Protein AF-0000000084979066 (afdb_homodimer)

InterPro domains:
  IPR004360 Glyoxalase/fosfomycin resistance/dioxygenase domain [PF00903] (4-145)
  IPR018146 Glyoxalase I, conserved site [PS00934] (7-28)
  IPR029068 Glyoxalase/Bleomycin resistance protein/Dihydroxybiphenyl dioxygenase [G3DSA:3.10.180.10] (1-150)
  IPR029068 Glyoxalase/Bleomycin resistance protein/Dihydroxybiphenyl dioxygenase [SSF54593] (1-149)
  IPR037523 Vicinal oxygen chelate (VOC), core domain [PS51819] (4-149)
  IPR051785 Methylmalonyl-CoA/ethylmalonyl-CoA epimerase [PTHR43048] (1-149)

Secondary structure (DSSP, 8-state):
-EEEEEEEEEE-S-HHHHHHIIIIIS-PEEEEEEEE-SHHHHHHHT-TT--EEEEEEES---TTSPPEEEEEESSS--B-----TTBSEEEEEEEEES-HHHHHHHHHHTT--BSSS-EEEE-GGGT--EEEEEEEE-TT--EEEEEEE-/-EEEEEEEEEE-S-HHHHHHIIIIIS-PEEEEEEEE-SHHHHHHHT-TT--EEEEEEES---TTSPPEEEEEESSS--B-----TTBSEEEEEEEEES-HHHHHHHHHHTT--BSSS-EEEE-GGGT--EEEEEEEE-TT--EEEEEEE-

Nearest PDB structures (foldseek):
  1ss4-assembly1_A  TM=8.637E-01  e=3.920E-11  Bacillus cereus
  4g6x-assembly1_A-2  TM=7.230E-01  e=6.177E-07  Catenulispora acidiphila DSM 44928
  6p29-assembly1_B  TM=6.837E-01  e=1.884E-06  Pseudoalteromonas luteoviolacea
  8im2-assembly1_A  TM=5.345E-01  e=3.649E-04  Homo sapiens
  4r6u-assembly2_A  TM=2.034E-01  e=1.080E+00  Homo sapiens

Sequence (300 aa):
MIGRIYHVGLTVSDLDRSIAFYRDILGLEFQGEIFMEGKETDKMFRRANCKARVAYLNGSKAIEAPPVELIQFVNSEIHKEQSDLFTTSISEVCFYTDDIDSVYNILIENHVECLSEPQYFDFRANGFGESRAFYFRDPDGIILEMMQPLMIGRIYHVGLTVSDLDRSIAFYRDILGLEFQGEIFMEGKETDKMFRRANCKARVAYLNGSKAIEAPPVELIQFVNSEIHKEQSDLFTTSISEVCFYTDDIDSVYNILIENHVECLSEPQYFDFRANGFGESRAFYFRDPDGIILEMMQPL

Structure (mmCIF, N/CA/C/O backbone):
data_AF-0000000084979066-model_v1
#
loop_
_entity.id
_entity.type
_entity.pdbx_description
1 polymer 'Glyoxalase family protein'
#
loop_
_atom_site.group_PDB
_atom_site.id
_atom_site.type_symbol
_atom_site.label_atom_id
_atom_site.label_alt_id
_atom_site.label_comp_id
_atom_site.label_asym_id
_atom_site.label_entity_id
_atom_site.label_seq_id
_atom_site.pdbx_PDB_ins_code
_atom_site.Cartn_x
_atom_site.Cartn_y
_atom_site.Cartn_z
_atom_site.occupancy
_atom_site.B_iso_or_equiv
_atom_site.auth_seq_id
_atom_site.auth_comp_id
_atom_site.auth_asym_id
_atom_site.auth_atom_id
_atom_site.pdbx_PDB_model_num
ATOM 1 N N . MET A 1 1 ? 8.328 -8.633 -17.328 1 78 1 MET A N 1
ATOM 2 C CA . MET A 1 1 ? 8.695 -7.336 -16.766 1 78 1 MET A CA 1
ATOM 3 C C . MET A 1 1 ? 7.711 -6.922 -15.672 1 78 1 MET A C 1
ATOM 5 O O . MET A 1 1 ? 6.52 -7.223 -15.758 1 78 1 MET A O 1
ATOM 9 N N . ILE A 1 2 ? 8.172 -6.52 -14.477 1 87.69 2 ILE A N 1
ATOM 10 C CA . ILE A 1 2 ? 7.352 -6.023 -13.375 1 87.69 2 ILE A CA 1
ATOM 11 C C . ILE A 1 2 ? 7.02 -4.551 -13.609 1 87.69 2 ILE A C 1
ATOM 13 O O . ILE A 1 2 ? 7.91 -3.742 -13.883 1 87.69 2 ILE A O 1
ATOM 17 N N . GLY A 1 3 ? 5.727 -4.273 -13.664 1 89.88 3 GLY A N 1
ATOM 18 C CA . GLY A 1 3 ? 5.215 -2.955 -14.008 1 89.88 3 GLY A CA 1
ATOM 19 C C . GLY A 1 3 ? 4.77 -2.152 -12.805 1 89.88 3 GLY A C 1
ATOM 20 O O . GLY A 1 3 ? 5.379 -2.24 -11.734 1 89.88 3 GLY A O 1
ATOM 21 N N . ARG A 1 4 ? 3.762 -1.346 -12.969 1 96.88 4 ARG A N 1
ATOM 22 C CA . ARG A 1 4 ? 3.191 -0.405 -12.008 1 96.88 4 ARG A CA 1
ATOM 23 C C . ARG A 1 4 ? 2.488 -1.14 -10.875 1 96.88 4 ARG A C 1
ATOM 25 O O . ARG A 1 4 ? 2.17 -2.324 -10.992 1 96.88 4 ARG A O 1
ATOM 32 N N . ILE A 1 5 ? 2.34 -0.449 -9.781 1 98.62 5 ILE A N 1
ATOM 33 C CA . ILE A 1 5 ? 1.427 -0.958 -8.766 1 98.62 5 ILE A CA 1
ATOM 34 C C . ILE A 1 5 ? 0.03 -1.123 -9.359 1 98.62 5 ILE A C 1
ATOM 36 O O . ILE A 1 5 ? -0.494 -0.202 -9.992 1 98.62 5 ILE A O 1
ATOM 40 N N . TYR A 1 6 ? -0.509 -2.293 -9.211 1 98.31 6 TYR A N 1
ATOM 41 C CA . TYR A 1 6 ? -1.789 -2.641 -9.812 1 98.31 6 TYR A CA 1
ATOM 42 C C . TYR A 1 6 ? -2.934 -2.441 -8.828 1 98.31 6 TYR A C 1
ATOM 44 O O . TYR A 1 6 ? -4.023 -2.006 -9.211 1 98.31 6 TYR A O 1
ATOM 52 N N . HIS A 1 7 ? -2.812 -2.783 -7.602 1 98.69 7 HIS A N 1
ATOM 53 C CA . HIS A 1 7 ? -3.697 -2.43 -6.496 1 98.69 7 HIS A CA 1
ATOM 54 C C . HIS A 1 7 ? -2.973 -2.527 -5.156 1 98.69 7 HIS A C 1
ATOM 56 O O . HIS A 1 7 ? -1.845 -3.021 -5.09 1 98.69 7 HIS A O 1
ATOM 62 N N . VAL A 1 8 ? -3.545 -1.968 -4.152 1 98.88 8 VAL A N 1
ATOM 63 C CA . VAL A 1 8 ? -3.068 -2.074 -2.775 1 98.88 8 VAL A CA 1
ATOM 64 C C . VAL A 1 8 ? -4.141 -2.729 -1.906 1 98.88 8 VAL A C 1
ATOM 66 O O . VAL A 1 8 ? -5.262 -2.225 -1.809 1 98.88 8 VAL A O 1
ATOM 69 N N . GLY A 1 9 ? -3.77 -3.811 -1.266 1 98.88 9 GLY A N 1
ATOM 70 C CA . GLY A 1 9 ? -4.73 -4.582 -0.493 1 98.88 9 GLY A CA 1
ATOM 71 C C . GLY A 1 9 ? -4.699 -4.262 0.99 1 98.88 9 GLY A C 1
ATOM 72 O O . GLY A 1 9 ? -3.623 -4.141 1.58 1 98.88 9 GLY A O 1
ATOM 73 N N . LEU A 1 10 ? -5.816 -4.098 1.573 1 98.81 10 LEU A N 1
ATOM 74 C CA . LEU A 1 10 ? -6.008 -3.945 3.012 1 98.81 10 LEU A CA 1
ATOM 75 C C . LEU A 1 10 ? -6.918 -5.039 3.555 1 98.81 10 LEU A C 1
ATOM 77 O O . LEU A 1 10 ? -8.055 -5.191 3.102 1 98.81 10 LEU A O 1
ATOM 81 N N . THR A 1 11 ? -6.391 -5.797 4.477 1 98.69 11 THR A N 1
ATOM 82 C CA . THR A 1 11 ? -7.254 -6.711 5.223 1 98.69 11 THR A CA 1
ATOM 83 C C . THR A 1 11 ? -8.023 -5.965 6.312 1 98.69 11 THR A C 1
ATOM 85 O O . THR A 1 11 ? -7.418 -5.301 7.156 1 98.69 11 THR A O 1
ATOM 88 N N . VAL A 1 12 ? -9.305 -6.113 6.273 1 98.44 12 VAL A N 1
ATOM 89 C CA . VAL A 1 12 ? -10.156 -5.359 7.188 1 98.44 12 VAL A CA 1
ATOM 90 C C . VAL A 1 12 ? -11.047 -6.312 7.973 1 98.44 12 VAL A C 1
ATOM 92 O O . VAL A 1 12 ? -11.266 -7.453 7.559 1 98.44 12 VAL A O 1
ATOM 95 N N . SER A 1 13 ? -11.594 -5.855 9.094 1 97.5 13 SER A N 1
ATOM 96 C CA . SER A 1 13 ? -12.398 -6.691 9.977 1 97.5 13 SER A CA 1
ATOM 97 C C . SER A 1 13 ? -13.867 -6.691 9.555 1 97.5 13 SER A C 1
ATOM 99 O O . SER A 1 13 ? -14.602 -7.637 9.844 1 97.5 13 SER A O 1
ATOM 101 N N . ASP A 1 14 ? -14.32 -5.641 8.922 1 97.56 14 ASP A N 1
ATOM 102 C CA . ASP A 1 14 ? -15.688 -5.434 8.477 1 97.56 14 ASP A CA 1
ATOM 103 C C . ASP A 1 14 ? -15.734 -4.688 7.145 1 97.56 14 ASP A C 1
ATOM 105 O O . ASP A 1 14 ? -15.5 -3.477 7.098 1 97.56 14 ASP A O 1
ATOM 109 N N . LEU A 1 15 ? -16.109 -5.422 6.105 1 98.5 15 LEU A N 1
ATOM 110 C CA . LEU A 1 15 ? -16.016 -4.879 4.754 1 98.5 15 LEU A CA 1
ATOM 111 C C . LEU A 1 15 ? -16.969 -3.707 4.566 1 98.5 15 LEU A C 1
ATOM 113 O O . LEU A 1 15 ? -16.594 -2.666 4.027 1 98.5 15 LEU A O 1
ATOM 117 N N . ASP A 1 16 ? -18.188 -3.865 4.988 1 98.69 16 ASP A N 1
ATOM 118 C CA . ASP A 1 16 ? -19.188 -2.822 4.797 1 98.69 16 ASP A CA 1
ATOM 119 C C . ASP A 1 16 ? -18.781 -1.529 5.496 1 98.69 16 ASP A C 1
ATOM 121 O O . ASP A 1 16 ? -18.938 -0.44 4.941 1 98.69 16 ASP A O 1
ATOM 125 N N . ARG A 1 17 ? -18.297 -1.657 6.676 1 98.56 17 ARG A N 1
ATOM 126 C CA . ARG A 1 17 ? -17.812 -0.5 7.43 1 98.56 17 ARG A CA 1
ATOM 127 C C . ARG A 1 17 ? -16.656 0.186 6.715 1 98.56 17 ARG A C 1
ATOM 129 O O . ARG A 1 17 ? -16.609 1.415 6.645 1 98.56 17 ARG A O 1
ATOM 136 N N . SER A 1 18 ? -15.734 -0.608 6.234 1 98.75 18 SER A N 1
ATOM 137 C CA . SER A 1 18 ? -14.586 -0.048 5.523 1 98.75 18 SER A CA 1
ATOM 138 C C . SER A 1 18 ? -15.016 0.617 4.219 1 98.75 18 SER A C 1
ATOM 140 O O . SER A 1 18 ? -14.547 1.71 3.893 1 98.75 18 SER A O 1
ATOM 142 N N . ILE A 1 19 ? -15.906 -0 3.484 1 98.88 19 ILE A N 1
ATOM 143 C CA . ILE A 1 19 ? -16.406 0.613 2.26 1 98.88 19 ILE A CA 1
ATOM 144 C C . ILE A 1 19 ? -17.031 1.969 2.582 1 98.88 19 ILE A C 1
ATOM 146 O O . ILE A 1 19 ? -16.781 2.957 1.89 1 98.88 19 ILE A O 1
ATOM 150 N N . ALA A 1 20 ? -17.828 2.021 3.574 1 98.81 20 ALA A N 1
ATOM 151 C CA . ALA A 1 20 ? -18.484 3.27 3.969 1 98.81 20 ALA A CA 1
ATOM 152 C C . ALA A 1 20 ? -17.453 4.355 4.262 1 98.81 20 ALA A C 1
ATOM 154 O O . ALA A 1 20 ? -17.609 5.504 3.844 1 98.81 20 ALA A O 1
ATOM 155 N N . PHE A 1 21 ? -16.406 4.023 4.934 1 98.81 21 PHE A N 1
ATOM 156 C CA . PHE A 1 21 ? -15.367 4.988 5.273 1 98.81 21 PHE A CA 1
ATOM 157 C C . PHE A 1 21 ? -14.672 5.496 4.02 1 98.81 21 PHE A C 1
ATOM 159 O O . PHE A 1 21 ? -14.578 6.703 3.799 1 98.81 21 PHE A O 1
ATOM 166 N N . TYR A 1 22 ? -14.172 4.605 3.174 1 98.75 22 TYR A N 1
ATOM 167 C CA . TYR A 1 22 ? -13.383 4.973 2.004 1 98.75 22 TYR A CA 1
ATOM 168 C C . TYR A 1 22 ? -14.242 5.672 0.961 1 98.75 22 TYR A C 1
ATOM 170 O O . TYR A 1 22 ? -13.773 6.57 0.258 1 98.75 22 TYR A O 1
ATOM 178 N N . ARG A 1 23 ? -15.477 5.297 0.907 1 98.44 23 ARG A N 1
ATOM 179 C CA . ARG A 1 23 ? -16.391 5.902 -0.054 1 98.44 23 ARG A CA 1
ATOM 180 C C . ARG A 1 23 ? -16.922 7.238 0.458 1 98.44 23 ARG A C 1
ATOM 182 O O . ARG A 1 23 ? -16.797 8.258 -0.222 1 98.44 23 ARG A O 1
ATOM 189 N N . ASP A 1 24 ? -17.453 7.297 1.633 1 97.94 24 ASP A N 1
ATOM 190 C CA . ASP A 1 24 ? -18.25 8.43 2.1 1 97.94 24 ASP A CA 1
ATOM 191 C C . ASP A 1 24 ? -17.359 9.484 2.766 1 97.94 24 ASP A C 1
ATOM 193 O O . ASP A 1 24 ? -17.672 10.672 2.721 1 97.94 24 ASP A O 1
ATOM 197 N N . ILE A 1 25 ? -16.328 9.07 3.408 1 97.56 25 ILE A N 1
ATOM 198 C CA . ILE A 1 25 ? -15.453 10.016 4.09 1 97.56 25 ILE A CA 1
ATOM 199 C C . ILE A 1 25 ? -14.297 10.406 3.174 1 97.56 25 ILE A C 1
ATOM 201 O O . ILE A 1 25 ? -14 11.594 2.998 1 97.56 25 ILE A O 1
ATOM 205 N N . LEU A 1 26 ? -13.641 9.383 2.521 1 98 26 LEU A N 1
ATOM 206 C CA . LEU A 1 26 ? -12.492 9.695 1.678 1 98 26 LEU A CA 1
ATOM 207 C C . LEU A 1 26 ? -12.938 10.055 0.264 1 98 26 LEU A C 1
ATOM 209 O O . LEU A 1 26 ? -12.172 10.633 -0.505 1 98 26 LEU A O 1
ATOM 213 N N . GLY A 1 27 ? -14.125 9.641 -0.099 1 97.5 27 GLY A N 1
ATOM 214 C CA . GLY A 1 27 ? -14.672 10.062 -1.38 1 97.5 27 GLY A CA 1
ATOM 215 C C . GLY A 1 27 ? -14.227 9.18 -2.533 1 97.5 27 GLY A C 1
ATOM 216 O O . GLY A 1 27 ? -14.312 9.586 -3.695 1 97.5 27 GLY A O 1
ATOM 217 N N . LEU A 1 28 ? -13.711 8.008 -2.301 1 98.19 28 LEU A N 1
ATOM 218 C CA . LEU A 1 28 ? -13.328 7.098 -3.379 1 98.19 28 LEU A CA 1
ATOM 219 C C . LEU A 1 28 ? -14.562 6.477 -4.027 1 98.19 28 LEU A C 1
ATOM 221 O O . LEU A 1 28 ? -15.578 6.266 -3.359 1 98.19 28 LEU A O 1
ATOM 225 N N . GLU A 1 29 ? -14.414 6.176 -5.254 1 98 29 GLU A N 1
ATOM 226 C CA . GLU A 1 29 ? -15.508 5.539 -5.984 1 98 29 GLU A CA 1
ATOM 227 C C . GLU A 1 29 ? -15.5 4.027 -5.781 1 98 29 GLU A C 1
ATOM 229 O O . GLU A 1 29 ? -14.477 3.373 -5.996 1 98 29 GLU A O 1
ATOM 234 N N . PHE A 1 30 ? -16.625 3.533 -5.418 1 98 30 PHE A N 1
ATOM 235 C CA . PHE A 1 30 ? -16.797 2.09 -5.312 1 98 30 PHE A CA 1
ATOM 236 C C . PHE A 1 30 ? -16.922 1.457 -6.695 1 98 30 PHE A C 1
ATOM 238 O O . PHE A 1 30 ? -17.766 1.852 -7.492 1 98 30 PHE A O 1
ATOM 245 N N . GLN A 1 31 ? -16.125 0.406 -6.949 1 97.81 31 GLN A N 1
ATOM 246 C CA . GLN A 1 31 ? -16.062 -0.149 -8.297 1 97.81 31 GLN A CA 1
ATOM 247 C C . GLN A 1 31 ? -16.75 -1.507 -8.367 1 97.81 31 GLN A C 1
ATOM 249 O O . GLN A 1 31 ? -17.047 -2.008 -9.453 1 97.81 31 GLN A O 1
ATOM 254 N N . GLY A 1 32 ? -16.906 -2.133 -7.18 1 97.94 32 GLY A N 1
ATOM 255 C CA . GLY A 1 32 ? -17.562 -3.434 -7.152 1 97.94 32 GLY A CA 1
ATOM 256 C C . GLY A 1 32 ? -16.969 -4.371 -6.113 1 97.94 32 GLY A C 1
ATOM 257 O O . GLY A 1 32 ? -16.031 -4.008 -5.402 1 97.94 32 GLY A O 1
ATOM 258 N N . GLU A 1 33 ? -17.562 -5.5 -6 1 97.94 33 GLU A N 1
ATOM 259 C CA . GLU A 1 33 ? -17.188 -6.52 -5.031 1 97.94 33 GLU A CA 1
ATOM 260 C C . GLU A 1 33 ? -17.141 -7.902 -5.676 1 97.94 33 GLU A C 1
ATOM 262 O O . GLU A 1 33 ? -17.906 -8.195 -6.586 1 97.94 33 GLU A O 1
ATOM 267 N N . ILE A 1 34 ? -16.297 -8.711 -5.211 1 98.12 34 ILE A N 1
ATOM 268 C CA . ILE A 1 34 ? -16.203 -10.102 -5.625 1 98.12 34 ILE A CA 1
ATOM 269 C C . ILE A 1 34 ? -16.141 -11.008 -4.395 1 98.12 34 ILE A C 1
ATOM 271 O O . ILE A 1 34 ? -15.922 -10.531 -3.279 1 98.12 34 ILE A O 1
ATOM 275 N N . PHE A 1 35 ? -16.391 -12.258 -4.66 1 97.38 35 PHE A N 1
ATOM 276 C CA . PHE A 1 35 ? -16.266 -13.289 -3.643 1 97.38 35 PHE A CA 1
ATOM 277 C C . PHE A 1 35 ? -15.242 -14.344 -4.062 1 97.38 35 PHE A C 1
ATOM 279 O O . PHE A 1 35 ? -15.359 -14.938 -5.133 1 97.38 35 PHE A O 1
ATOM 286 N N . MET A 1 36 ? -14.258 -14.516 -3.217 1 97.44 36 MET A N 1
ATOM 287 C CA . MET A 1 36 ? -13.203 -15.484 -3.502 1 97.44 36 MET A CA 1
ATOM 288 C C . MET A 1 36 ? -13.414 -16.766 -2.707 1 97.44 36 MET A C 1
ATOM 290 O O . MET A 1 36 ? -13.664 -16.734 -1.5 1 97.44 36 MET A O 1
ATOM 294 N N . GLU A 1 37 ? -13.32 -17.812 -3.336 1 96.56 37 GLU A N 1
ATOM 295 C CA . GLU A 1 37 ? -13.359 -19.156 -2.738 1 96.56 37 GLU A CA 1
ATOM 296 C C . GLU A 1 37 ? -12.805 -20.203 -3.695 1 96.56 37 GLU A C 1
ATOM 298 O O . GLU A 1 37 ? -12.414 -19.875 -4.82 1 96.56 37 GLU A O 1
ATOM 303 N N . GLY A 1 38 ? -12.695 -21.422 -3.215 1 96.44 38 GLY A N 1
ATOM 304 C CA . GLY A 1 38 ? -12.273 -22.516 -4.074 1 96.44 38 GLY A CA 1
ATOM 305 C C . GLY A 1 38 ? -10.805 -22.875 -3.912 1 96.44 38 GLY A C 1
ATOM 306 O O . GLY A 1 38 ? -10.109 -22.281 -3.09 1 96.44 38 GLY A O 1
ATOM 307 N N . LYS A 1 39 ? -10.391 -23.828 -4.695 1 97.75 39 LYS A N 1
ATOM 308 C CA . LYS A 1 39 ? -9.07 -24.422 -4.547 1 97.75 39 LYS A CA 1
ATOM 309 C C . LYS A 1 39 ? -7.969 -23.406 -4.816 1 97.75 39 LYS A C 1
ATOM 311 O O . LYS A 1 39 ? -6.949 -23.391 -4.125 1 97.75 39 LYS A O 1
ATOM 316 N N . GLU A 1 40 ? -8.164 -22.594 -5.859 1 97.69 40 GLU A N 1
ATOM 317 C CA . GLU A 1 40 ? -7.164 -21.578 -6.195 1 97.69 40 GLU A CA 1
ATOM 318 C C . GLU A 1 40 ? -7 -20.578 -5.055 1 97.69 40 GLU A C 1
ATOM 320 O O . GLU A 1 40 ? -5.879 -20.156 -4.75 1 97.69 40 GLU A O 1
ATOM 325 N N . THR A 1 41 ? -8.117 -20.172 -4.457 1 97.62 41 THR A N 1
ATOM 326 C CA . THR A 1 41 ? -8.102 -19.281 -3.303 1 97.62 41 THR A CA 1
ATOM 327 C C . THR A 1 41 ? -7.363 -19.922 -2.131 1 97.62 41 THR A C 1
ATOM 329 O O . THR A 1 41 ? -6.516 -19.281 -1.499 1 97.62 41 THR A O 1
ATOM 332 N N . ASP A 1 42 ? -7.695 -21.219 -1.907 1 97.5 42 ASP A N 1
ATOM 333 C CA . ASP A 1 42 ? -7.023 -21.953 -0.839 1 97.5 42 ASP A CA 1
ATOM 334 C C . ASP A 1 42 ? -5.512 -21.969 -1.045 1 97.5 42 ASP A C 1
ATOM 336 O O . ASP A 1 42 ? -4.75 -21.75 -0.101 1 97.5 42 ASP A O 1
ATOM 340 N N . LYS A 1 43 ? -5.078 -22.25 -2.244 1 97.94 43 LYS A N 1
ATOM 341 C CA . LYS A 1 43 ? -3.656 -22.312 -2.568 1 97.94 43 LYS A CA 1
ATOM 342 C C . LYS A 1 43 ? -2.988 -20.953 -2.406 1 97.94 43 LYS A C 1
ATOM 344 O O . LYS A 1 43 ? -1.911 -20.859 -1.818 1 97.94 43 LYS A O 1
ATOM 349 N N . MET A 1 44 ? -3.637 -19.922 -2.881 1 97.69 44 MET A N 1
ATOM 350 C CA . MET A 1 44 ? -3.074 -18.578 -2.85 1 97.69 44 MET A CA 1
ATOM 351 C C . MET A 1 44 ? -2.877 -18.094 -1.414 1 97.69 44 MET A C 1
ATOM 353 O O . MET A 1 44 ? -1.845 -17.516 -1.086 1 97.69 44 MET A O 1
ATOM 357 N N . PHE A 1 45 ? -3.857 -18.375 -0.549 1 96.81 45 PHE A N 1
ATOM 358 C CA . PHE A 1 45 ? -3.842 -17.875 0.818 1 96.81 45 PHE A CA 1
ATOM 359 C C . PHE A 1 45 ? -3.26 -18.906 1.772 1 96.81 45 PHE A C 1
ATOM 361 O O . PHE A 1 45 ? -3.123 -18.656 2.971 1 96.81 45 PHE A O 1
ATOM 368 N N . ARG A 1 46 ? -2.953 -20.109 1.274 1 96.12 46 ARG A N 1
ATOM 369 C CA . ARG A 1 46 ? -2.404 -21.203 2.061 1 96.12 46 ARG A CA 1
ATOM 370 C C . ARG A 1 46 ? -3.309 -21.547 3.242 1 96.12 46 ARG A C 1
ATOM 372 O O . ARG A 1 46 ? -2.836 -21.672 4.371 1 96.12 46 ARG A O 1
ATOM 379 N N . ARG A 1 47 ? -4.562 -21.625 2.996 1 94.75 47 ARG A N 1
ATOM 380 C CA . ARG A 1 47 ? -5.586 -21.953 3.982 1 94.75 47 ARG A CA 1
ATOM 381 C C . ARG A 1 47 ? -6.684 -22.828 3.365 1 94.75 47 ARG A C 1
ATOM 383 O O . ARG A 1 47 ? -7.098 -22.594 2.227 1 94.75 47 ARG A O 1
ATOM 390 N N . ALA A 1 48 ? -7.121 -23.812 4.094 1 94.56 48 ALA A N 1
ATOM 391 C CA . ALA A 1 48 ? -8.219 -24.656 3.619 1 94.56 48 ALA A CA 1
ATOM 392 C C . ALA A 1 48 ? -9.562 -23.953 3.773 1 94.56 48 ALA A C 1
ATOM 394 O O . ALA A 1 48 ? -9.812 -23.297 4.793 1 94.56 48 ALA A O 1
ATOM 395 N N . ASN A 1 49 ? -10.414 -24.047 2.727 1 95.62 49 ASN A N 1
ATOM 396 C CA . ASN A 1 49 ? -11.758 -23.484 2.709 1 95.62 49 ASN A CA 1
ATOM 397 C C . ASN A 1 49 ? -11.734 -21.984 2.984 1 95.62 49 ASN A C 1
ATOM 399 O O . ASN A 1 49 ? -12.539 -21.484 3.775 1 95.62 49 ASN A O 1
ATOM 403 N N . CYS A 1 50 ? -10.766 -21.375 2.408 1 96.19 50 CYS A N 1
ATOM 404 C CA . CYS A 1 50 ? -10.633 -19.922 2.553 1 96.19 50 CYS A CA 1
ATOM 405 C C . CYS A 1 50 ? -11.711 -19.203 1.749 1 96.19 50 CYS A C 1
ATOM 407 O O . CYS A 1 50 ? -11.961 -19.547 0.594 1 96.19 50 CYS A O 1
ATOM 409 N N . LYS A 1 51 ? -12.352 -18.234 2.379 1 97.5 51 LYS A N 1
ATOM 410 C CA . LYS A 1 51 ? -13.359 -17.391 1.742 1 97.5 51 LYS A CA 1
ATOM 411 C C . LYS A 1 51 ? -13.117 -15.914 2.072 1 97.5 51 LYS A C 1
ATOM 413 O O . LYS A 1 51 ? -12.781 -15.578 3.209 1 97.5 51 LYS A O 1
ATOM 418 N N . ALA A 1 52 ? -13.289 -15.086 1.052 1 98 52 ALA A N 1
ATOM 419 C CA . ALA A 1 52 ? -13.07 -13.656 1.263 1 98 52 ALA A CA 1
ATOM 420 C C . ALA A 1 52 ? -14.031 -12.828 0.417 1 98 52 ALA A C 1
ATOM 422 O O . ALA A 1 52 ? -14.289 -13.148 -0.747 1 98 52 ALA A O 1
ATOM 423 N N . ARG A 1 53 ? -14.664 -11.82 1.022 1 98.31 53 ARG A N 1
ATOM 424 C CA . ARG A 1 53 ? -15.281 -10.719 0.291 1 98.31 53 ARG A CA 1
ATOM 425 C C . ARG A 1 53 ? -14.25 -9.648 -0.061 1 98.31 53 ARG A C 1
ATOM 427 O O . ARG A 1 53 ? -13.477 -9.219 0.798 1 98.31 53 ARG A O 1
ATOM 434 N N . VAL A 1 54 ? -14.203 -9.25 -1.325 1 98.75 54 VAL A N 1
ATOM 435 C CA . VAL A 1 54 ? -13.203 -8.297 -1.793 1 98.75 54 VAL A CA 1
ATOM 436 C C . VAL A 1 54 ? -13.891 -7.141 -2.512 1 98.75 54 VAL A C 1
ATOM 438 O O . VAL A 1 54 ? -14.711 -7.355 -3.408 1 98.75 54 VAL A O 1
ATOM 441 N N . ALA A 1 55 ? -13.594 -5.934 -2.123 1 98.75 55 ALA A N 1
ATOM 442 C CA . ALA A 1 55 ? -14.148 -4.734 -2.75 1 98.75 55 ALA A CA 1
ATOM 443 C C . ALA A 1 55 ? -13.031 -3.834 -3.283 1 98.75 55 ALA A C 1
ATOM 445 O O . ALA A 1 55 ? -11.961 -3.742 -2.684 1 98.75 55 ALA A O 1
ATOM 446 N N . TYR A 1 56 ? -13.328 -3.158 -4.34 1 98.62 56 TYR A N 1
ATOM 447 C CA . TYR A 1 56 ? -12.383 -2.225 -4.945 1 98.62 56 TYR A CA 1
ATOM 448 C C . TYR A 1 56 ? -12.938 -0.806 -4.941 1 98.62 56 TYR A C 1
ATOM 450 O O . TYR A 1 56 ? -14.109 -0.591 -5.266 1 98.62 56 TYR A O 1
ATOM 458 N N . LEU A 1 57 ? -12.117 0.175 -4.559 1 98.62 57 LEU A N 1
ATOM 459 C CA . LEU A 1 57 ? -12.422 1.601 -4.621 1 98.62 57 LEU A CA 1
ATOM 460 C C . LEU A 1 57 ? -11.25 2.381 -5.211 1 98.62 57 LEU A C 1
ATOM 462 O O . LEU A 1 57 ? -10.094 2.043 -4.973 1 98.62 57 LEU A O 1
ATOM 466 N N . ASN A 1 58 ? -11.562 3.416 -5.914 1 98.38 58 ASN A N 1
ATOM 467 C CA . ASN A 1 58 ? -10.516 4.207 -6.551 1 98.38 58 ASN A CA 1
ATOM 468 C C . ASN A 1 58 ? -10.852 5.695 -6.547 1 98.38 58 ASN A C 1
ATOM 470 O O . ASN A 1 58 ? -12.016 6.07 -6.738 1 98.38 58 ASN A O 1
ATOM 474 N N . GLY A 1 59 ? -9.805 6.504 -6.285 1 97 59 GLY A N 1
ATOM 475 C CA . GLY A 1 59 ? -10.016 7.945 -6.266 1 97 59 GLY A CA 1
ATOM 476 C C . GLY A 1 59 ? -9.727 8.602 -7.602 1 97 59 GLY A C 1
ATOM 477 O O . GLY A 1 59 ? -9.758 9.836 -7.711 1 97 59 GLY A O 1
ATOM 478 N N . SER A 1 60 ? -9.375 7.832 -8.578 1 96.56 60 SER A N 1
ATOM 479 C CA . SER A 1 60 ? -9.008 8.32 -9.906 1 96.56 60 SER A CA 1
ATOM 480 C C . SER A 1 60 ? -9.531 7.398 -11 1 96.56 60 SER A C 1
ATOM 482 O O . SER A 1 60 ? -9.609 6.184 -10.805 1 96.56 60 SER A O 1
ATOM 484 N N . LYS A 1 61 ? -9.836 7.98 -12.148 1 93.19 61 LYS A N 1
ATOM 485 C CA . LYS A 1 61 ? -10.281 7.203 -13.305 1 93.19 61 LYS A CA 1
ATOM 486 C C . LYS A 1 61 ? -9.117 6.867 -14.227 1 93.19 61 LYS A C 1
ATOM 488 O O . LYS A 1 61 ? -9.281 6.129 -15.195 1 93.19 61 LYS A O 1
ATOM 493 N N . ALA A 1 62 ? -7.984 7.445 -13.867 1 94.19 62 ALA A N 1
ATOM 494 C CA . ALA A 1 62 ? -6.816 7.141 -14.688 1 94.19 62 ALA A CA 1
ATOM 495 C C . ALA A 1 62 ? -6.465 5.656 -14.609 1 94.19 62 ALA A C 1
ATOM 497 O O . ALA A 1 62 ? -6.418 5.078 -13.523 1 94.19 62 ALA A O 1
ATOM 498 N N . ILE A 1 63 ? -6.188 5.035 -15.711 1 90.5 63 ILE A N 1
ATOM 499 C CA . ILE A 1 63 ? -5.98 3.598 -15.828 1 90.5 63 ILE A CA 1
ATOM 500 C C . ILE A 1 63 ? -4.754 3.186 -15.023 1 90.5 63 ILE A C 1
ATOM 502 O O . ILE A 1 63 ? -4.707 2.082 -14.469 1 90.5 63 ILE A O 1
ATOM 506 N N . GLU A 1 64 ? -3.758 4.09 -14.852 1 95.38 64 GLU A N 1
ATOM 507 C CA . GLU A 1 64 ? -2.506 3.754 -14.18 1 95.38 64 GLU A CA 1
ATOM 508 C C . GLU A 1 64 ? -2.619 3.949 -12.672 1 95.38 64 GLU A C 1
ATOM 510 O O . GLU A 1 64 ? -1.728 3.553 -11.914 1 95.38 64 GLU A O 1
ATOM 515 N N . ALA A 1 65 ? -3.707 4.609 -12.242 1 97.62 65 ALA A N 1
ATOM 516 C CA . ALA A 1 65 ? -3.936 4.805 -10.82 1 97.62 65 ALA A CA 1
ATOM 517 C C . ALA A 1 65 ? -4.539 3.557 -10.18 1 97.62 65 ALA A C 1
ATOM 519 O O . ALA A 1 65 ? -5.652 3.154 -10.523 1 97.62 65 ALA A O 1
ATOM 520 N N . PRO A 1 66 ? -3.818 2.99 -9.289 1 98.25 66 PRO A N 1
ATOM 521 C CA . PRO A 1 66 ? -4.324 1.736 -8.727 1 98.25 66 PRO A CA 1
ATOM 522 C C . PRO A 1 66 ? -5.453 1.955 -7.719 1 98.25 66 PRO A C 1
ATOM 524 O O . PRO A 1 66 ? -5.461 2.961 -7.004 1 98.25 66 PRO A O 1
ATOM 527 N N . PRO A 1 67 ? -6.375 0.991 -7.645 1 98.44 67 PRO A N 1
ATOM 528 C CA . PRO A 1 67 ? -7.398 1.017 -6.598 1 98.44 67 PRO A CA 1
ATOM 529 C C . PRO A 1 67 ? -6.887 0.487 -5.258 1 98.44 67 PRO A C 1
ATOM 531 O O . PRO A 1 67 ? -5.859 -0.194 -5.215 1 98.44 67 PRO A O 1
ATOM 534 N N . VAL A 1 68 ? -7.613 0.866 -4.215 1 98.75 68 VAL A N 1
ATOM 535 C CA . VAL A 1 68 ? -7.578 0.153 -2.943 1 98.75 68 VAL A CA 1
ATOM 536 C C . VAL A 1 68 ? -8.43 -1.109 -3.035 1 98.75 68 VAL A C 1
ATOM 538 O O . VAL A 1 68 ? -9.555 -1.072 -3.547 1 98.75 68 VAL A O 1
ATOM 541 N N . GLU A 1 69 ? -7.887 -2.191 -2.648 1 98.94 69 GLU A N 1
ATOM 542 C CA . GLU A 1 69 ? -8.578 -3.469 -2.498 1 98.94 69 GLU A CA 1
ATOM 543 C C . GLU A 1 69 ? -8.836 -3.785 -1.027 1 98.94 69 GLU A C 1
ATOM 545 O O . GLU A 1 69 ? -7.895 -3.949 -0.247 1 98.94 69 GLU A O 1
ATOM 550 N N . LEU A 1 70 ? -10.086 -3.822 -0.623 1 98.88 70 LEU A N 1
ATOM 551 C CA . LEU A 1 70 ? -10.469 -4.199 0.734 1 98.88 70 LEU A CA 1
ATOM 552 C C . LEU A 1 70 ? -10.828 -5.68 0.807 1 98.88 70 LEU A C 1
ATOM 554 O O . LEU A 1 70 ? -11.625 -6.172 0.001 1 98.88 70 LEU A O 1
ATOM 558 N N . ILE A 1 71 ? -10.242 -6.395 1.747 1 98.81 71 ILE A N 1
ATOM 559 C CA . ILE A 1 71 ? -10.414 -7.84 1.85 1 98.81 71 ILE A CA 1
ATOM 560 C C . ILE A 1 71 ? -10.953 -8.195 3.232 1 98.81 71 ILE A C 1
ATOM 562 O O . ILE A 1 71 ? -10.328 -7.895 4.25 1 98.81 71 ILE A O 1
ATOM 566 N N . GLN A 1 72 ? -12.094 -8.805 3.336 1 98.56 72 GLN A N 1
ATOM 567 C CA . GLN A 1 72 ? -12.602 -9.406 4.562 1 98.56 72 GLN A CA 1
ATOM 568 C C . GLN A 1 72 ? -12.656 -10.922 4.449 1 98.56 72 GLN A C 1
ATOM 570 O O . GLN A 1 72 ? -13.367 -11.461 3.6 1 98.56 72 GLN A O 1
ATOM 575 N N . PHE A 1 73 ? -11.953 -11.539 5.305 1 97.88 73 PHE A N 1
ATOM 576 C CA . PHE A 1 73 ? -12.055 -12.992 5.363 1 97.88 73 PHE A CA 1
ATOM 577 C C . PHE A 1 73 ? -13.273 -13.422 6.16 1 97.88 73 PHE A C 1
ATOM 579 O O . PHE A 1 73 ? -13.523 -12.914 7.258 1 97.88 73 PHE A O 1
ATOM 586 N N . VAL A 1 74 ? -14.211 -14.211 5.684 1 92.19 74 VAL A N 1
ATOM 587 C CA . VAL A 1 74 ? -15.523 -14.484 6.254 1 92.19 74 VAL A CA 1
ATOM 588 C C . VAL A 1 74 ? -15.469 -15.742 7.117 1 92.19 74 VAL A C 1
ATOM 590 O O . VAL A 1 74 ? -16.219 -15.875 8.086 1 92.19 74 VAL A O 1
ATOM 593 N N . ASN A 1 75 ? -14.68 -16.656 7.043 1 83.81 75 ASN A N 1
ATOM 594 C CA . ASN A 1 75 ? -14.672 -17.875 7.848 1 83.81 75 ASN A CA 1
ATOM 595 C C . ASN A 1 75 ? -13.297 -18.156 8.438 1 83.81 75 ASN A C 1
ATOM 597 O O . ASN A 1 75 ? -12.93 -19.312 8.656 1 83.81 75 ASN A O 1
ATOM 601 N N . SER A 1 76 ? -12.602 -17.188 8.5 1 78 76 SER A N 1
ATOM 602 C CA . SER A 1 76 ? -11.281 -17.297 9.117 1 78 76 SER A CA 1
ATOM 603 C C . SER A 1 76 ? -11.086 -16.266 10.211 1 78 76 SER A C 1
ATOM 605 O O . SER A 1 76 ? -11.562 -15.133 10.094 1 78 76 SER A O 1
ATOM 607 N N . GLU A 1 77 ? -10.547 -16.797 11.211 1 81.62 77 GLU A N 1
ATOM 608 C CA . GLU A 1 77 ? -10.18 -15.852 12.266 1 81.62 77 GLU A CA 1
ATOM 609 C C . GLU A 1 77 ? -9.148 -14.844 11.773 1 81.62 77 GLU A C 1
ATOM 611 O O . GLU A 1 77 ? -8.203 -15.211 11.07 1 81.62 77 GLU A O 1
ATOM 616 N N . ILE A 1 78 ? -9.438 -13.586 11.93 1 86.31 78 ILE A N 1
ATOM 617 C CA . ILE A 1 78 ? -8.453 -12.555 11.633 1 86.31 78 ILE A CA 1
ATOM 618 C C . ILE A 1 78 ? -7.949 -11.938 12.93 1 86.31 78 ILE A C 1
ATOM 620 O O . ILE A 1 78 ? -8.672 -11.883 13.93 1 86.31 78 ILE A O 1
ATOM 624 N N . HIS A 1 79 ? -6.672 -11.594 12.836 1 93.19 79 HIS A N 1
ATOM 625 C CA . HIS A 1 79 ? -6.082 -10.867 13.961 1 93.19 79 HIS A CA 1
ATOM 626 C C . HIS A 1 79 ? -6.258 -9.359 13.789 1 93.19 79 HIS A C 1
ATOM 628 O O . HIS A 1 79 ? -6.004 -8.82 12.711 1 93.19 79 HIS A O 1
ATOM 634 N N . LYS A 1 80 ? -6.781 -8.805 14.836 1 93.25 80 LYS A N 1
ATOM 635 C CA . LYS A 1 80 ? -6.879 -7.352 14.844 1 93.25 80 LYS A CA 1
ATOM 636 C C . LYS A 1 80 ? -5.656 -6.723 15.5 1 93.25 80 LYS A C 1
ATOM 638 O O . LYS A 1 80 ? -5.281 -7.09 16.609 1 93.25 80 LYS A O 1
ATOM 643 N N . GLU A 1 81 ? -5.039 -5.906 14.805 1 91.06 81 GLU A N 1
ATOM 644 C CA . GLU A 1 81 ? -3.846 -5.23 15.305 1 91.06 81 GLU A CA 1
ATOM 645 C C . GLU A 1 81 ? -3.832 -3.762 14.898 1 91.06 81 GLU A C 1
ATOM 647 O O . GLU A 1 81 ? -4.316 -3.406 13.82 1 91.06 81 GLU A O 1
ATOM 652 N N . GLN A 1 82 ? -3.328 -2.965 15.812 1 89.44 82 GLN A N 1
ATOM 653 C CA . GLN A 1 82 ? -3.141 -1.557 15.477 1 89.44 82 GLN A CA 1
ATOM 654 C C . GLN A 1 82 ? -1.863 -1.351 14.672 1 89.44 82 GLN A C 1
ATOM 656 O O . GLN A 1 82 ? -0.787 -1.794 15.07 1 89.44 82 GLN A O 1
ATOM 661 N N . SER A 1 83 ? -2.029 -0.708 13.594 1 94.75 83 SER A N 1
ATOM 662 C CA . SER A 1 83 ? -0.873 -0.441 12.742 1 94.75 83 SER A CA 1
ATOM 663 C C . SER A 1 83 ? 0.131 0.469 13.445 1 94.75 83 SER A C 1
ATOM 665 O O . SER A 1 83 ? -0.247 1.285 14.289 1 94.75 83 SER A O 1
ATOM 667 N N . ASP A 1 84 ? 1.341 0.262 13.078 1 95.75 84 ASP A N 1
ATOM 668 C CA . ASP A 1 84 ? 2.469 1 13.641 1 95.75 84 ASP A CA 1
ATOM 669 C C . ASP A 1 84 ? 3.477 1.37 12.555 1 95.75 84 ASP A C 1
ATOM 671 O O . ASP A 1 84 ? 3.902 0.512 11.773 1 95.75 84 ASP A O 1
ATOM 675 N N . LEU A 1 85 ? 3.879 2.641 12.539 1 97.5 85 LEU A N 1
ATOM 676 C CA . LEU A 1 85 ? 4.793 3.113 11.508 1 97.5 85 LEU A CA 1
ATOM 677 C C . LEU A 1 85 ? 6.199 2.582 11.742 1 97.5 85 LEU A C 1
ATOM 679 O O . LEU A 1 85 ? 7.051 2.648 10.852 1 97.5 85 LEU A O 1
ATOM 683 N N . PHE A 1 86 ? 6.426 2.062 12.883 1 97.25 86 PHE A N 1
ATOM 684 C CA . PHE A 1 86 ? 7.781 1.677 13.258 1 97.25 86 PHE A CA 1
ATOM 685 C C . PHE A 1 86 ? 7.918 0.16 13.305 1 97.25 86 PHE A C 1
ATOM 687 O O . PHE A 1 86 ? 8.703 -0.373 14.094 1 97.25 86 PHE A O 1
ATOM 694 N N . THR A 1 87 ? 7.191 -0.552 12.609 1 97.06 87 THR A N 1
ATOM 695 C CA . THR A 1 87 ? 7.254 -1.991 12.383 1 97.06 87 THR A CA 1
ATOM 696 C C . THR A 1 87 ? 7.469 -2.295 10.898 1 97.06 87 THR A C 1
ATOM 698 O O . THR A 1 87 ? 6.855 -1.664 10.039 1 97.06 87 THR A O 1
ATOM 701 N N . THR A 1 88 ? 8.398 -3.229 10.57 1 98 88 THR A N 1
ATOM 702 C CA . THR A 1 88 ? 8.547 -3.621 9.172 1 98 88 THR A CA 1
ATOM 703 C C . THR A 1 88 ? 7.219 -4.102 8.602 1 98 88 THR A C 1
ATOM 705 O O . THR A 1 88 ? 6.625 -5.055 9.109 1 98 88 THR A O 1
ATOM 708 N N . SER A 1 89 ? 6.711 -3.465 7.582 1 98.31 89 SER A N 1
ATOM 709 C CA . SER A 1 89 ? 5.395 -3.678 6.992 1 98.31 89 SER A CA 1
ATOM 710 C C . SER A 1 89 ? 5.133 -2.699 5.852 1 98.31 89 SER A C 1
ATOM 712 O O . SER A 1 89 ? 5.973 -1.848 5.555 1 98.31 89 SER A O 1
ATOM 714 N N . ILE A 1 90 ? 4.078 -2.922 5.121 1 98.69 90 ILE A N 1
ATOM 715 C CA . ILE A 1 90 ? 3.5 -1.811 4.375 1 98.69 90 ILE A CA 1
ATOM 716 C C . ILE A 1 90 ? 2.846 -0.825 5.34 1 98.69 90 ILE A C 1
ATOM 718 O O . ILE A 1 90 ? 1.769 -1.093 5.875 1 98.69 90 ILE A O 1
ATOM 722 N N . SER A 1 91 ? 3.465 0.246 5.539 1 98.38 91 SER A N 1
ATOM 723 C CA . SER A 1 91 ? 3.186 1.04 6.73 1 98.38 91 SER A CA 1
ATOM 724 C C . SER A 1 91 ? 2.104 2.08 6.461 1 98.38 91 SER A C 1
ATOM 726 O O . SER A 1 91 ? 1.425 2.531 7.387 1 98.38 91 SER A O 1
ATOM 728 N N . GLU A 1 92 ? 1.987 2.467 5.188 1 98.75 92 GLU A N 1
ATOM 729 C CA . GLU A 1 92 ? 0.964 3.465 4.887 1 98.75 92 GLU A CA 1
ATOM 730 C C . GLU A 1 92 ? 0.615 3.471 3.402 1 98.75 92 GLU A C 1
ATOM 732 O O . GLU A 1 92 ? 1.421 3.053 2.568 1 98.75 92 GLU A O 1
ATOM 737 N N . VAL A 1 93 ? -0.584 3.889 3.098 1 98.81 93 VAL A N 1
ATOM 738 C CA . VAL A 1 93 ? -1.014 4.309 1.768 1 98.81 93 VAL A CA 1
ATOM 739 C C . VAL A 1 93 ? -1.248 5.816 1.752 1 98.81 93 VAL A C 1
ATOM 741 O O . VAL A 1 93 ? -2.02 6.34 2.561 1 98.81 93 VAL A O 1
ATOM 744 N N . CYS A 1 94 ? -0.572 6.453 0.843 1 98.88 94 CYS A N 1
ATOM 745 C CA . CYS A 1 94 ? -0.675 7.906 0.753 1 98.88 94 CYS A CA 1
ATOM 746 C C . CYS A 1 94 ? -1.599 8.32 -0.386 1 98.88 94 CYS A C 1
ATOM 748 O O . CYS A 1 94 ? -1.433 7.867 -1.521 1 98.88 94 CYS A O 1
ATOM 750 N N . PHE A 1 95 ? -2.531 9.18 -0.08 1 98.81 95 PHE A N 1
ATOM 751 C CA . PHE A 1 95 ? -3.424 9.734 -1.092 1 98.81 95 PHE A CA 1
ATOM 752 C C . PHE A 1 95 ? -3.051 11.18 -1.408 1 98.81 95 PHE A C 1
ATOM 754 O O . PHE A 1 95 ? -2.68 11.938 -0.512 1 98.81 95 PHE A O 1
ATOM 761 N N . TYR A 1 96 ? -3.25 11.508 -2.641 1 98.38 96 TYR A N 1
ATOM 762 C CA . TYR A 1 96 ? -3.092 12.867 -3.135 1 98.38 96 TYR A CA 1
ATOM 763 C C . TYR A 1 96 ? -4.297 13.727 -2.764 1 98.38 96 TYR A C 1
ATOM 765 O O . TYR A 1 96 ? -5.438 13.266 -2.82 1 98.38 96 TYR A O 1
ATOM 773 N N . THR A 1 97 ? -4.031 14.977 -2.439 1 98.38 97 THR A N 1
ATOM 774 C CA . THR A 1 97 ? -5.074 16 -2.383 1 98.38 97 THR A CA 1
ATOM 775 C C . THR A 1 97 ? -4.547 17.344 -2.869 1 98.38 97 THR A C 1
ATOM 777 O O . THR A 1 97 ? -3.34 17.594 -2.828 1 98.38 97 THR A O 1
ATOM 780 N N . ASP A 1 98 ? -5.469 18.172 -3.396 1 97.12 98 ASP A N 1
ATOM 781 C CA . ASP A 1 98 ? -5.078 19.516 -3.791 1 97.12 98 ASP A CA 1
ATOM 782 C C . ASP A 1 98 ? -5.488 20.547 -2.73 1 97.12 98 ASP A C 1
ATOM 784 O O . ASP A 1 98 ? -5.227 21.734 -2.881 1 97.12 98 ASP A O 1
ATOM 788 N N . ASP A 1 99 ? -6.086 20.125 -1.65 1 98.06 99 ASP A N 1
ATOM 789 C CA . ASP A 1 99 ? -6.504 20.984 -0.55 1 98.06 99 ASP A CA 1
ATOM 790 C C . ASP A 1 99 ? -6.43 20.25 0.786 1 98.06 99 ASP A C 1
ATOM 792 O O . ASP A 1 99 ? -7.453 19.828 1.325 1 98.06 99 ASP A O 1
ATOM 796 N N . ILE A 1 100 ? -5.273 20.234 1.356 1 98.56 100 ILE A N 1
ATOM 797 C CA . ILE A 1 100 ? -4.988 19.391 2.506 1 98.56 100 ILE A CA 1
ATOM 798 C C . ILE A 1 100 ? -5.703 19.938 3.742 1 98.56 100 ILE A C 1
ATOM 800 O O . ILE A 1 100 ? -6.113 19.172 4.617 1 98.56 100 ILE A O 1
ATOM 804 N N . ASP A 1 101 ? -5.871 21.234 3.844 1 98.56 101 ASP A N 1
ATOM 805 C CA . ASP A 1 101 ? -6.562 21.812 4.988 1 98.56 101 ASP A CA 1
ATOM 806 C C . ASP A 1 101 ? -8.039 21.406 5 1 98.56 101 ASP A C 1
ATOM 808 O O . ASP A 1 101 ? -8.586 21.062 6.051 1 98.56 101 ASP A O 1
ATOM 812 N N . SER A 1 102 ? -8.609 21.453 3.857 1 98.31 102 SER A N 1
ATOM 813 C CA . SER A 1 102 ? -10 21.031 3.752 1 98.31 102 SER A CA 1
ATOM 814 C C . SER A 1 102 ? -10.164 19.562 4.129 1 98.31 102 SER A C 1
ATOM 816 O O . SER A 1 102 ? -11.078 19.203 4.875 1 98.31 102 SER A O 1
ATOM 818 N N . VAL A 1 103 ? -9.281 18.719 3.65 1 98.38 103 VAL A N 1
ATOM 819 C CA . VAL A 1 103 ? -9.352 17.297 3.953 1 98.38 103 VAL A CA 1
ATOM 820 C C . VAL A 1 103 ? -9.148 17.078 5.449 1 98.38 103 VAL A C 1
ATOM 822 O O . VAL A 1 103 ? -9.875 16.297 6.074 1 98.38 103 VAL A O 1
ATOM 825 N N . TYR A 1 104 ? -8.18 17.734 5.977 1 98.62 104 TYR A N 1
ATOM 826 C CA . TYR A 1 104 ? -7.93 17.625 7.406 1 98.62 104 TYR A CA 1
ATOM 827 C C . TYR A 1 104 ? -9.18 17.984 8.211 1 98.62 104 TYR A C 1
ATOM 829 O O . TYR A 1 104 ? -9.57 17.234 9.117 1 98.62 104 TYR A O 1
ATOM 837 N N . ASN A 1 105 ? -9.82 19.062 7.891 1 98.44 105 ASN A N 1
ATOM 838 C CA . ASN A 1 105 ? -11.016 19.516 8.594 1 98.44 105 ASN A CA 1
ATOM 839 C C . ASN A 1 105 ? -12.148 18.5 8.461 1 98.44 105 ASN A C 1
ATOM 841 O O . ASN A 1 105 ? -12.867 18.234 9.43 1 98.44 105 ASN A O 1
ATOM 845 N N . ILE A 1 106 ? -12.32 17.938 7.312 1 97.81 106 ILE A N 1
ATOM 846 C CA . ILE A 1 106 ? -13.336 16.922 7.07 1 97.81 106 ILE A CA 1
ATOM 847 C C . ILE A 1 106 ? -13.078 15.711 7.973 1 97.81 106 ILE A C 1
ATOM 849 O O . ILE A 1 106 ? -14.008 15.18 8.578 1 97.81 106 ILE A O 1
ATOM 853 N N . LEU A 1 107 ? -11.836 15.258 8.055 1 98.56 107 LEU A N 1
ATOM 854 C CA . LEU A 1 107 ? -11.484 14.102 8.875 1 98.56 107 LEU A CA 1
ATOM 855 C C . LEU A 1 107 ? -11.758 14.383 10.352 1 98.56 107 LEU A C 1
ATOM 857 O O . LEU A 1 107 ? -12.312 13.547 11.055 1 98.56 107 LEU A O 1
ATOM 861 N N . ILE A 1 108 ? -11.391 15.562 10.773 1 98.56 108 ILE A N 1
ATOM 862 C CA . ILE A 1 108 ? -11.602 15.953 12.164 1 98.56 108 ILE A CA 1
ATOM 863 C C . ILE A 1 108 ? -13.102 16 12.461 1 98.56 108 ILE A C 1
ATOM 865 O O . ILE A 1 108 ? -13.555 15.477 13.484 1 98.56 108 ILE A O 1
ATOM 869 N N . GLU A 1 109 ? -13.906 16.547 11.609 1 98.19 109 GLU A N 1
ATOM 870 C CA . GLU A 1 109 ? -15.352 16.672 11.773 1 98.19 109 GLU A CA 1
ATOM 871 C C . GLU A 1 109 ? -16.016 15.305 11.844 1 98.19 109 GLU A C 1
ATOM 873 O O . GLU A 1 109 ? -17.062 15.148 12.469 1 98.19 109 GLU A O 1
ATOM 878 N N . ASN A 1 110 ? -15.383 14.375 11.195 1 98.12 110 ASN A N 1
ATOM 879 C CA . ASN A 1 110 ? -15.93 13.023 11.18 1 98.12 110 ASN A CA 1
ATOM 880 C C . ASN A 1 110 ? -15.273 12.141 12.234 1 98.12 110 ASN A C 1
ATOM 882 O O . ASN A 1 110 ? -15.367 10.914 12.172 1 98.12 110 ASN A O 1
ATOM 886 N N . HIS A 1 111 ? -14.477 12.711 13.125 1 98.44 111 HIS A N 1
ATOM 887 C CA . HIS A 1 111 ? -13.898 12.062 14.297 1 98.44 111 HIS A CA 1
ATOM 888 C C . HIS A 1 111 ? -12.867 11.016 13.891 1 98.44 111 HIS A C 1
ATOM 890 O O . HIS A 1 111 ? -12.75 9.969 14.531 1 98.44 111 HIS A O 1
ATOM 896 N N . VAL A 1 112 ? -12.227 11.219 12.789 1 98.56 112 VAL A N 1
ATOM 897 C CA . VAL A 1 112 ? -11.109 10.375 12.367 1 98.56 112 VAL A CA 1
ATOM 898 C C . VAL A 1 112 ? -9.852 10.758 13.148 1 98.56 112 VAL A C 1
ATOM 900 O O . VAL A 1 112 ? -9.57 11.938 13.344 1 98.56 112 VAL A O 1
ATOM 903 N N . GLU A 1 113 ? -9.125 9.758 13.625 1 98.5 113 GLU A N 1
ATOM 904 C CA . GLU A 1 113 ? -7.883 10.023 14.344 1 98.5 113 GLU A CA 1
ATOM 905 C C . GLU A 1 113 ? -6.781 10.469 13.391 1 98.5 113 GLU A C 1
ATOM 907 O O . GLU A 1 113 ? -6.32 9.688 12.555 1 98.5 113 GLU A O 1
ATOM 912 N N . CYS A 1 114 ? -6.375 11.656 13.484 1 98.69 114 CYS A N 1
ATOM 913 C CA . CYS A 1 114 ? -5.211 12.188 12.781 1 98.69 114 CYS A CA 1
ATOM 914 C C . CYS A 1 114 ? -3.994 12.227 13.703 1 98.69 114 CYS A C 1
ATOM 916 O O . CYS A 1 114 ? -4.094 12.641 14.859 1 98.69 114 CYS A O 1
ATOM 918 N N . LEU A 1 115 ? -2.91 11.758 13.211 1 98.25 115 LEU A N 1
ATOM 919 C CA . LEU A 1 115 ? -1.73 11.625 14.055 1 98.25 115 LEU A CA 1
ATOM 920 C C . LEU A 1 115 ? -1.049 12.977 14.258 1 98.25 115 LEU A C 1
ATOM 922 O O . LEU A 1 115 ? -0.245 13.141 15.18 1 98.25 115 LEU A O 1
ATOM 926 N N . SER A 1 116 ? -1.258 13.914 13.406 1 98.38 116 SER A N 1
ATOM 927 C CA . SER A 1 116 ? -0.82 15.305 13.5 1 98.38 116 SER A CA 1
ATOM 928 C C . SER A 1 116 ? -1.639 16.203 12.578 1 98.38 116 SER A C 1
ATOM 930 O O . SER A 1 116 ? -2.412 15.711 11.75 1 98.38 116 SER A O 1
ATOM 932 N N . GLU A 1 117 ? -1.503 17.5 12.828 1 98.56 117 GLU A N 1
ATOM 933 C CA . GLU A 1 117 ? -1.881 18.438 11.758 1 98.56 117 GLU A CA 1
ATOM 934 C C . GLU A 1 117 ? -0.952 18.297 10.555 1 98.56 117 GLU A C 1
ATOM 936 O O . GLU A 1 117 ? 0.12 17.703 10.656 1 98.56 117 GLU A O 1
ATOM 941 N N . PRO A 1 118 ? -1.423 18.844 9.359 1 98.75 118 PRO A N 1
ATOM 942 C CA . PRO A 1 118 ? -0.524 18.797 8.203 1 98.75 118 PRO A CA 1
ATOM 943 C C . PRO A 1 118 ? 0.825 19.453 8.477 1 98.75 118 PRO A C 1
ATOM 945 O O . PRO A 1 118 ? 0.876 20.562 9.023 1 98.75 118 PRO A O 1
ATOM 948 N N . GLN A 1 119 ? 1.852 18.703 8.102 1 98.81 119 GLN A N 1
ATOM 949 C CA . GLN A 1 119 ? 3.213 19.203 8.266 1 98.81 119 GLN A CA 1
ATOM 950 C C . GLN A 1 119 ? 3.828 19.578 6.922 1 98.81 119 GLN A C 1
ATOM 952 O O . GLN A 1 119 ? 3.596 18.891 5.922 1 98.81 119 GLN A O 1
ATOM 957 N N . TYR A 1 120 ? 4.707 20.594 6.898 1 98.56 120 TYR A N 1
ATOM 958 C CA . TYR A 1 120 ? 5.359 21.078 5.688 1 98.56 120 TYR A CA 1
ATOM 959 C C . TYR A 1 120 ? 6.738 20.453 5.516 1 98.56 120 TYR A C 1
ATOM 961 O O . TYR A 1 120 ? 7.516 20.375 6.469 1 98.56 120 TYR A O 1
ATOM 969 N N . PHE A 1 121 ? 6.988 19.969 4.309 1 98.19 121 PHE A N 1
ATOM 970 C CA . PHE A 1 121 ? 8.289 19.406 3.967 1 98.19 121 PHE A CA 1
ATOM 971 C C . PHE A 1 121 ? 8.836 20.031 2.693 1 98.19 121 PHE A C 1
ATOM 973 O O . PHE A 1 121 ? 8.094 20.266 1.739 1 98.19 121 PHE A O 1
ATOM 980 N N . ASP A 1 122 ? 10.172 20.328 2.713 1 97.75 122 ASP A N 1
ATOM 981 C CA . ASP A 1 122 ? 10.906 20.859 1.567 1 97.75 122 ASP A CA 1
ATOM 982 C C . ASP A 1 122 ? 12.078 19.953 1.205 1 97.75 122 ASP A C 1
ATOM 984 O O . ASP A 1 122 ? 13.094 19.938 1.907 1 97.75 122 ASP A O 1
ATOM 988 N N . PHE A 1 123 ? 11.891 19.266 0.072 1 96.75 123 PHE A N 1
ATOM 989 C CA . PHE A 1 123 ? 12.945 18.344 -0.354 1 96.75 123 PHE A CA 1
ATOM 990 C C . PHE A 1 123 ? 13.477 18.734 -1.729 1 96.75 123 PHE A C 1
ATOM 992 O O . PHE A 1 123 ? 13.953 17.891 -2.479 1 96.75 123 PHE A O 1
ATOM 999 N N . ARG A 1 124 ? 13.438 19.984 -2.15 1 95.88 124 ARG A N 1
ATOM 1000 C CA . ARG A 1 124 ? 13.922 20.469 -3.439 1 95.88 124 ARG A CA 1
ATOM 1001 C C . ARG A 1 124 ? 15.414 20.203 -3.594 1 95.88 124 ARG A C 1
ATOM 1003 O O . ARG A 1 124 ? 15.883 19.891 -4.691 1 95.88 124 ARG A O 1
ATOM 1010 N N . ALA A 1 125 ? 16.109 20.328 -2.547 1 94.94 125 ALA A N 1
ATOM 1011 C CA . ALA A 1 125 ? 17.547 20.125 -2.59 1 94.94 125 ALA A CA 1
ATOM 1012 C C . ALA A 1 125 ? 17.891 18.688 -2.979 1 94.94 125 ALA A C 1
ATOM 1014 O O . ALA A 1 125 ? 18.984 18.422 -3.477 1 94.94 125 ALA A O 1
ATOM 1015 N N . ASN A 1 126 ? 16.953 17.75 -2.723 1 93.44 126 ASN A N 1
ATOM 1016 C CA . ASN A 1 126 ? 17.156 16.328 -3.025 1 93.44 126 ASN A CA 1
ATOM 1017 C C . ASN A 1 126 ? 16.531 15.953 -4.371 1 93.44 126 ASN A C 1
ATOM 1019 O O . ASN A 1 126 ? 16.5 14.773 -4.727 1 93.44 126 ASN A O 1
ATOM 1023 N N . GLY A 1 127 ? 16.016 16.922 -5.105 1 92.38 127 GLY A N 1
ATOM 1024 C CA . GLY A 1 127 ? 15.43 16.641 -6.406 1 92.38 127 GLY A CA 1
ATOM 1025 C C . GLY A 1 127 ? 13.953 16.312 -6.34 1 92.38 127 GLY A C 1
ATOM 1026 O O . GLY A 1 127 ? 13.375 15.812 -7.309 1 92.38 127 GLY A O 1
ATOM 1027 N N . PHE A 1 128 ? 13.508 16.5 -5.152 1 94.19 128 PHE A N 1
ATOM 1028 C CA . PHE A 1 128 ? 12.062 16.344 -4.977 1 94.19 128 PHE A CA 1
ATOM 1029 C C . PHE A 1 128 ? 11.391 17.703 -4.789 1 94.19 128 PHE A C 1
ATOM 1031 O O . PHE A 1 128 ? 11.969 18.734 -5.105 1 94.19 128 PHE A O 1
ATOM 1038 N N . GLY A 1 129 ? 10.203 17.812 -4.438 1 95.75 129 GLY A N 1
ATOM 1039 C CA . GLY A 1 129 ? 9.461 19.062 -4.32 1 95.75 129 GLY A CA 1
ATOM 1040 C C . GLY A 1 129 ? 9.07 19.391 -2.889 1 95.75 129 GLY A C 1
ATOM 1041 O O . GLY A 1 129 ? 9.68 18.875 -1.943 1 95.75 129 GLY A O 1
ATOM 1042 N N . GLU A 1 130 ? 8.211 20.359 -2.752 1 98.19 130 GLU A N 1
ATOM 1043 C CA . GLU A 1 130 ? 7.578 20.719 -1.482 1 98.19 130 GLU A CA 1
ATOM 1044 C C . GLU A 1 130 ? 6.227 20.031 -1.327 1 98.19 130 GLU A C 1
ATOM 1046 O O . GLU A 1 130 ? 5.543 19.766 -2.316 1 98.19 130 GLU A O 1
ATOM 1051 N N . SER A 1 131 ? 5.91 19.75 -0.112 1 98.44 131 SER A N 1
ATOM 1052 C CA . SER A 1 131 ? 4.613 19.141 0.147 1 98.44 131 SER A CA 1
ATOM 1053 C C . SER A 1 131 ? 4.148 19.406 1.575 1 98.44 131 SER A C 1
ATOM 1055 O O . SER A 1 131 ? 4.918 19.891 2.402 1 98.44 131 SER A O 1
ATOM 1057 N N . ARG A 1 132 ? 2.939 19.188 1.873 1 98.75 132 ARG A N 1
ATOM 1058 C CA . ARG A 1 132 ? 2.363 19.016 3.203 1 98.75 132 ARG A CA 1
ATOM 1059 C C . ARG A 1 132 ? 1.729 17.641 3.361 1 98.75 132 ARG A C 1
ATOM 1061 O O . ARG A 1 132 ? 1.133 17.125 2.42 1 98.75 132 ARG A O 1
ATOM 1068 N N . ALA A 1 133 ? 1.851 17.141 4.527 1 98.81 133 ALA A N 1
ATOM 1069 C CA . ALA A 1 133 ? 1.355 15.773 4.711 1 98.81 133 ALA A CA 1
ATOM 1070 C C . ALA A 1 133 ? 1.02 15.5 6.176 1 98.81 133 ALA A C 1
ATOM 1072 O O . ALA A 1 133 ? 1.51 16.203 7.07 1 98.81 133 ALA A O 1
ATOM 1073 N N . PHE A 1 134 ? 0.17 14.523 6.426 1 98.81 134 PHE A N 1
ATOM 1074 C CA . PHE A 1 134 ? -0.117 13.992 7.754 1 98.81 134 PHE A CA 1
ATOM 1075 C C . PHE A 1 134 ? -0.654 12.57 7.664 1 98.81 134 PHE A C 1
ATOM 1077 O O . PHE A 1 134 ? -1.118 12.141 6.605 1 98.81 134 PHE A O 1
ATOM 1084 N N . TYR A 1 135 ? -0.549 11.852 8.766 1 98.88 135 TYR A N 1
ATOM 1085 C CA . TYR A 1 135 ? -1.082 10.492 8.875 1 98.88 135 TYR A CA 1
ATOM 1086 C C . TYR A 1 135 ? -2.42 10.492 9.602 1 98.88 135 TYR A C 1
ATOM 1088 O O . TYR A 1 135 ? -2.678 11.359 10.445 1 98.88 135 TYR A O 1
ATOM 1096 N N . PHE A 1 136 ? -3.23 9.508 9.281 1 98.69 136 PHE A N 1
ATOM 1097 C CA . PHE A 1 136 ? -4.5 9.281 9.961 1 98.69 136 PHE A CA 1
ATOM 1098 C C . PHE A 1 136 ? -4.891 7.812 9.906 1 98.69 136 PHE A C 1
ATOM 1100 O O . PHE A 1 136 ? -4.211 7.008 9.258 1 98.69 136 PHE A O 1
ATOM 1107 N N . ARG A 1 137 ? -5.934 7.434 10.633 1 98.75 137 ARG A N 1
ATOM 1108 C CA . ARG A 1 137 ? -6.285 6.023 10.758 1 98.75 137 ARG A CA 1
ATOM 1109 C C . ARG A 1 137 ? -7.652 5.742 10.148 1 98.75 137 ARG A C 1
ATOM 1111 O O . ARG A 1 137 ? -8.586 6.523 10.312 1 98.75 137 ARG A O 1
ATOM 1118 N N . ASP A 1 138 ? -7.738 4.602 9.453 1 98.56 138 ASP A N 1
ATOM 1119 C CA . ASP A 1 138 ? -9.062 4.148 9.023 1 98.56 138 ASP A CA 1
ATOM 1120 C C . ASP A 1 138 ? -9.789 3.428 10.156 1 98.56 138 ASP A C 1
ATOM 1122 O O . ASP A 1 138 ? -9.297 3.383 11.289 1 98.56 138 ASP A O 1
ATOM 1126 N N . PRO A 1 139 ? -10.961 2.824 9.977 1 98.06 139 PRO A N 1
ATOM 1127 C CA . PRO A 1 139 ? -11.773 2.264 11.055 1 98.06 139 PRO A CA 1
ATOM 1128 C C . PRO A 1 139 ? -11.086 1.096 11.766 1 98.06 139 PRO A C 1
ATOM 1130 O O . PRO A 1 139 ? -11.438 0.771 12.906 1 98.06 139 PRO A O 1
ATOM 1133 N N . ASP A 1 140 ? -10.164 0.37 11.109 1 98.38 140 ASP A N 1
ATOM 1134 C CA . ASP A 1 140 ? -9.453 -0.753 11.711 1 98.38 140 ASP A CA 1
ATOM 1135 C C . ASP A 1 140 ? -8.125 -0.304 12.312 1 98.38 140 ASP A C 1
ATOM 1137 O O . ASP A 1 140 ? -7.328 -1.131 12.758 1 98.38 140 ASP A O 1
ATOM 1141 N N . GLY A 1 141 ? -7.867 0.987 12.234 1 98.25 141 GLY A N 1
ATOM 1142 C CA . GLY A 1 141 ? -6.609 1.497 12.758 1 98.25 141 GLY A CA 1
ATOM 1143 C C . GLY A 1 141 ? -5.473 1.428 11.758 1 98.25 141 GLY A C 1
ATOM 1144 O O . GLY A 1 141 ? -4.316 1.668 12.102 1 98.25 141 GLY A O 1
ATOM 1145 N N . ILE A 1 142 ? -5.746 1.048 10.578 1 98.56 142 ILE A N 1
ATOM 1146 C CA . ILE A 1 142 ? -4.754 1.038 9.508 1 98.56 142 ILE A CA 1
ATOM 1147 C C . ILE A 1 142 ? -4.309 2.467 9.203 1 98.56 142 ILE A C 1
ATOM 1149 O O . ILE A 1 142 ? -5.137 3.379 9.133 1 98.56 142 ILE A O 1
ATOM 1153 N N . ILE A 1 143 ? -3.025 2.676 9.023 1 98.75 143 ILE A N 1
ATOM 1154 C CA . ILE A 1 143 ? -2.498 4.027 8.859 1 98.75 143 ILE A CA 1
ATOM 1155 C C . ILE A 1 143 ? -2.541 4.422 7.383 1 98.75 143 ILE A C 1
ATOM 1157 O O . ILE A 1 143 ? -2.09 3.666 6.52 1 98.75 143 ILE A O 1
ATOM 1161 N N . LEU A 1 144 ? -3.09 5.527 7.133 1 98.81 144 LEU A N 1
ATOM 1162 C CA . LEU A 1 144 ? -3.121 6.211 5.848 1 98.81 144 LEU A CA 1
ATOM 1163 C C . LEU A 1 144 ? -2.41 7.559 5.93 1 98.81 144 LEU A C 1
ATOM 1165 O O . LEU A 1 144 ? -2.107 8.039 7.027 1 98.81 144 LEU A O 1
ATOM 1169 N N . GLU A 1 145 ? -2.139 8.078 4.773 1 98.94 145 GLU A N 1
ATOM 1170 C CA . GLU A 1 145 ? -1.482 9.383 4.664 1 98.94 145 GLU A CA 1
ATOM 1171 C C . GLU A 1 145 ? -2.189 10.273 3.646 1 98.94 145 GLU A C 1
ATOM 1173 O O . GLU A 1 145 ? -2.736 9.781 2.656 1 98.94 145 GLU A O 1
ATOM 1178 N N . MET A 1 146 ? -2.289 11.531 3.965 1 98.81 146 MET A N 1
ATOM 1179 C CA . MET A 1 146 ? -2.695 12.539 2.994 1 98.81 146 MET A CA 1
ATOM 1180 C C . MET A 1 146 ? -1.53 13.461 2.645 1 98.81 146 MET A C 1
ATOM 1182 O O . MET A 1 146 ? -0.788 13.891 3.529 1 98.81 146 MET A O 1
ATOM 1186 N N . MET A 1 147 ? -1.374 13.734 1.345 1 98.75 147 MET A N 1
ATOM 1187 C CA . MET A 1 147 ? -0.281 14.609 0.918 1 98.75 147 MET A CA 1
ATOM 1188 C C . MET A 1 147 ? -0.75 15.586 -0.153 1 98.75 147 MET A C 1
ATOM 1190 O O . MET A 1 147 ? -1.494 15.211 -1.061 1 98.75 147 MET A O 1
ATOM 1194 N N . GLN A 1 148 ? -0.371 16.781 -0.013 1 98.62 148 GLN A N 1
ATOM 1195 C CA . GLN A 1 148 ? -0.522 17.828 -1.02 1 98.62 148 GLN A CA 1
ATOM 1196 C C . GLN A 1 148 ? 0.836 18.297 -1.532 1 98.62 148 GLN A C 1
ATOM 1198 O O . GLN A 1 148 ? 1.582 18.953 -0.809 1 98.62 148 GLN A O 1
ATOM 1203 N N . PRO A 1 149 ? 1.186 17.875 -2.74 1 97.19 149 PRO A N 1
ATOM 1204 C CA . PRO A 1 149 ? 2.35 18.531 -3.336 1 97.19 149 PRO A CA 1
ATOM 1205 C C . PRO A 1 149 ? 2.131 20.031 -3.555 1 97.19 149 PRO A C 1
ATOM 1207 O O . PRO A 1 149 ? 1.028 20.453 -3.914 1 97.19 149 PRO A O 1
ATOM 1210 N N . LEU A 1 150 ? 3.217 20.812 -3.299 1 97.06 150 LEU A N 1
ATOM 1211 C CA . LEU A 1 150 ? 3.098 22.266 -3.414 1 97.06 150 LEU A CA 1
ATOM 1212 C C . LEU 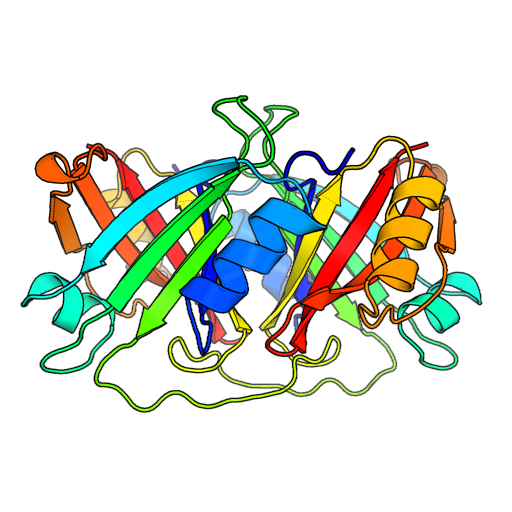A 1 150 ? 3.828 22.781 -4.652 1 97.06 150 LEU A C 1
ATOM 1214 O O . LEU A 1 150 ? 4.812 22.172 -5.09 1 97.06 150 LEU A O 1
ATOM 1218 N N . MET B 1 1 ? -10.547 17.641 -2.289 1 78.06 1 MET B N 1
ATOM 1219 C CA . MET B 1 1 ? -10.922 16.344 -2.859 1 78.06 1 MET B CA 1
ATOM 1220 C C . MET B 1 1 ? -9.789 15.336 -2.709 1 78.06 1 MET B C 1
ATOM 1222 O O . MET B 1 1 ? -8.609 15.703 -2.764 1 78.06 1 MET B O 1
ATOM 1226 N N . ILE B 1 2 ? -10.055 14.133 -2.197 1 87.56 2 ILE B N 1
ATOM 1227 C CA . ILE B 1 2 ? -9.086 13.047 -2.076 1 87.56 2 ILE B CA 1
ATOM 1228 C C . ILE B 1 2 ? -8.953 12.32 -3.412 1 87.56 2 ILE B C 1
ATOM 1230 O O . ILE B 1 2 ? -9.953 11.93 -4.02 1 87.56 2 ILE B O 1
ATOM 1234 N N . GLY B 1 3 ? -7.73 12.305 -3.928 1 89.81 3 GLY B N 1
ATOM 1235 C CA . GLY B 1 3 ? -7.438 11.789 -5.258 1 89.81 3 GLY B CA 1
ATOM 1236 C C . GLY B 1 3 ? -6.824 10.406 -5.242 1 89.81 3 GLY B C 1
ATOM 1237 O O . GLY B 1 3 ? -7.18 9.57 -4.402 1 89.81 3 GLY B O 1
ATOM 1238 N N . ARG B 1 4 ? -5.961 10.117 -6.172 1 96.81 4 ARG B N 1
ATOM 1239 C CA . ARG B 1 4 ? -5.293 8.852 -6.445 1 96.81 4 ARG B CA 1
ATOM 1240 C C . ARG B 1 4 ? -4.309 8.5 -5.336 1 96.81 4 ARG B C 1
ATOM 1242 O O . ARG B 1 4 ? -3.91 9.375 -4.555 1 96.81 4 ARG B O 1
ATOM 1249 N N . ILE B 1 5 ? -4.012 7.242 -5.258 1 98.62 5 ILE B N 1
ATOM 1250 C CA . ILE B 1 5 ? -2.867 6.863 -4.434 1 98.62 5 ILE B CA 1
ATOM 1251 C C . ILE B 1 5 ? -1.609 7.562 -4.941 1 98.62 5 ILE B C 1
ATOM 1253 O O . ILE B 1 5 ? -1.306 7.52 -6.137 1 98.62 5 ILE B O 1
ATOM 1257 N N . TYR B 1 6 ? -0.946 8.25 -4.047 1 98.31 6 TYR B N 1
ATOM 1258 C CA . TYR B 1 6 ? 0.215 9.055 -4.398 1 98.31 6 TYR B CA 1
ATOM 1259 C C . TYR B 1 6 ? 1.507 8.273 -4.195 1 98.31 6 TYR B C 1
ATOM 1261 O O . TYR B 1 6 ? 2.445 8.398 -4.984 1 98.31 6 TYR B O 1
ATOM 1269 N N . HIS B 1 7 ? 1.668 7.531 -3.174 1 98.75 7 HIS B N 1
ATOM 1270 C CA . HIS B 1 7 ? 2.715 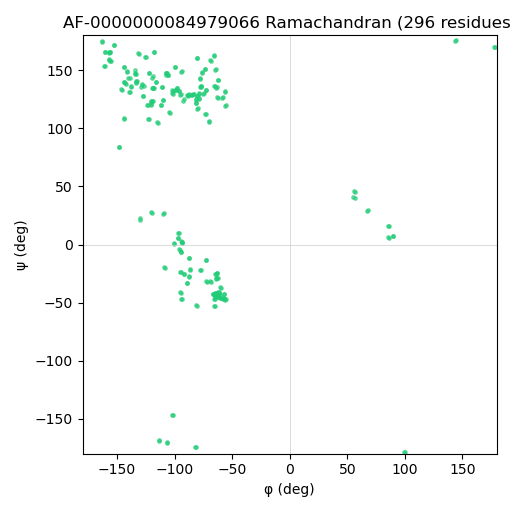6.535 -2.965 1 98.75 7 HIS B CA 1
ATOM 1271 C C . HIS B 1 7 ? 2.289 5.492 -1.938 1 98.75 7 HIS B C 1
ATOM 1273 O O . HIS B 1 7 ? 1.253 5.645 -1.286 1 98.75 7 HIS B O 1
ATOM 1279 N N . VAL B 1 8 ? 2.992 4.406 -1.875 1 98.88 8 VAL B N 1
ATOM 1280 C CA . VAL B 1 8 ? 2.816 3.363 -0.871 1 98.88 8 VAL B CA 1
ATOM 1281 C C . VAL B 1 8 ? 4.098 3.205 -0.057 1 98.88 8 VAL B C 1
ATOM 1283 O O . VAL B 1 8 ? 5.164 2.928 -0.613 1 98.88 8 VAL B O 1
ATOM 1286 N N . GLY B 1 9 ? 3.971 3.35 1.238 1 98.88 9 GLY B N 1
ATOM 1287 C CA . GLY B 1 9 ? 5.137 3.328 2.105 1 98.88 9 GLY B CA 1
ATOM 1288 C C . GLY B 1 9 ? 5.375 1.978 2.756 1 98.88 9 GLY B C 1
ATOM 1289 O O . GLY B 1 9 ? 4.434 1.336 3.225 1 98.88 9 GLY B O 1
ATOM 1290 N N . LEU B 1 10 ? 6.566 1.536 2.752 1 98.81 10 LEU B N 1
ATOM 1291 C CA . LEU B 1 10 ? 7.027 0.346 3.457 1 98.81 10 LEU B CA 1
ATOM 1292 C C . LEU B 1 10 ? 8.133 0.696 4.449 1 98.81 10 LEU B C 1
ATOM 1294 O O . LEU B 1 10 ? 9.164 1.255 4.07 1 98.81 10 LEU B O 1
ATOM 1298 N N . THR B 1 11 ? 7.871 0.406 5.699 1 98.69 11 THR B N 1
ATOM 1299 C CA . THR B 1 11 ? 8.945 0.481 6.68 1 98.69 11 THR B CA 1
ATOM 1300 C C . THR B 1 11 ? 9.836 -0.754 6.602 1 98.69 11 THR B C 1
ATOM 1302 O O . THR B 1 11 ? 9.352 -1.883 6.715 1 98.69 11 THR B O 1
ATOM 1305 N N . VAL B 1 12 ? 11.094 -0.51 6.441 1 98.44 12 VAL B N 1
ATOM 1306 C CA . VAL B 1 12 ? 12.031 -1.609 6.23 1 98.44 12 VAL B CA 1
ATOM 1307 C C . VAL B 1 12 ? 13.156 -1.536 7.266 1 98.44 12 VAL B C 1
ATOM 1309 O O . VAL B 1 12 ? 13.391 -0.482 7.859 1 98.44 12 VAL B O 1
ATOM 1312 N N . SER B 1 13 ? 13.875 -2.637 7.469 1 97.56 13 SER B N 1
ATOM 1313 C CA . SER B 1 13 ? 14.914 -2.719 8.484 1 97.56 13 SER B CA 1
ATOM 1314 C C . SER B 1 13 ? 16.266 -2.248 7.941 1 97.56 13 SER B C 1
ATOM 1316 O O . SER B 1 13 ? 17.125 -1.809 8.695 1 97.56 13 SER B O 1
ATOM 1318 N N . ASP B 1 14 ? 16.484 -2.377 6.656 1 97.56 14 ASP B N 1
ATOM 1319 C CA . ASP B 1 14 ? 17.719 -2.031 5.957 1 97.56 14 ASP B CA 1
ATOM 1320 C C . ASP B 1 14 ? 17.422 -1.462 4.57 1 97.56 14 ASP B C 1
ATOM 1322 O O . ASP B 1 14 ? 17.062 -2.203 3.652 1 97.56 14 ASP B O 1
ATOM 1326 N N . LEU B 1 15 ? 17.641 -0.158 4.445 1 98.44 15 LEU B N 1
ATOM 1327 C CA . LEU B 1 15 ? 17.234 0.542 3.234 1 98.44 15 LEU B CA 1
ATOM 1328 C C . LEU B 1 15 ? 18.016 0.044 2.021 1 98.44 15 LEU B C 1
ATOM 1330 O O . LEU B 1 15 ? 17.422 -0.226 0.97 1 98.44 15 LEU B O 1
ATOM 1334 N N . ASP B 1 16 ? 19.297 -0.073 2.146 1 98.62 16 ASP B N 1
ATOM 1335 C CA . ASP B 1 16 ? 20.125 -0.479 1.022 1 98.62 16 ASP B CA 1
ATOM 1336 C C . ASP B 1 16 ? 19.75 -1.871 0.526 1 98.62 16 ASP B C 1
ATOM 1338 O O . ASP B 1 16 ? 19.672 -2.109 -0.681 1 98.62 16 ASP B O 1
ATOM 1342 N N . ARG B 1 17 ? 19.516 -2.746 1.425 1 98.56 17 ARG B N 1
ATOM 1343 C CA . ARG B 1 17 ? 19.094 -4.098 1.077 1 98.56 17 ARG B CA 1
ATOM 1344 C C . ARG B 1 17 ? 17.75 -4.086 0.349 1 98.56 17 ARG B C 1
ATOM 1346 O O . ARG B 1 17 ? 17.562 -4.805 -0.634 1 98.56 17 ARG B O 1
ATOM 1353 N N . SER B 1 18 ? 16.828 -3.311 0.859 1 98.75 18 SER B N 1
ATOM 1354 C CA . SER B 1 18 ? 15.516 -3.223 0.228 1 98.75 18 SER B CA 1
ATOM 1355 C C . SER B 1 18 ? 15.609 -2.59 -1.156 1 98.75 18 SER B C 1
ATOM 1357 O O . SER B 1 18 ? 14.984 -3.068 -2.107 1 98.75 18 SER B O 1
ATOM 1359 N N . ILE B 1 19 ? 16.391 -1.541 -1.302 1 98.88 19 ILE B N 1
ATOM 1360 C CA . ILE B 1 19 ? 16.578 -0.928 -2.611 1 98.88 19 ILE B CA 1
ATOM 1361 C C . ILE B 1 19 ? 17.109 -1.965 -3.594 1 98.88 19 ILE B C 1
ATOM 1363 O O . ILE B 1 19 ? 16.625 -2.072 -4.723 1 98.88 19 ILE B O 1
ATOM 1367 N N . ALA B 1 20 ? 18.094 -2.697 -3.186 1 98.81 20 ALA B N 1
ATOM 1368 C CA . ALA B 1 20 ? 18.672 -3.721 -4.043 1 98.81 20 ALA B CA 1
ATOM 1369 C C . ALA B 1 20 ? 17.625 -4.727 -4.5 1 98.81 20 ALA B C 1
ATOM 1371 O O . ALA B 1 20 ? 17.578 -5.102 -5.676 1 98.81 20 ALA B O 1
ATOM 1372 N N . PHE B 1 21 ? 16.781 -5.129 -3.641 1 98.81 21 PHE B N 1
ATOM 1373 C CA . PHE B 1 21 ? 15.742 -6.094 -3.977 1 98.81 21 PHE B CA 1
ATOM 1374 C C . PHE B 1 21 ? 14.758 -5.508 -4.984 1 98.81 21 PHE B C 1
ATOM 1376 O O . PHE B 1 21 ? 14.508 -6.102 -6.035 1 98.81 21 PHE B O 1
ATOM 1383 N N . TYR B 1 22 ? 14.188 -4.352 -4.703 1 98.75 22 TYR B N 1
ATOM 1384 C CA . TYR B 1 22 ? 13.148 -3.75 -5.531 1 98.75 22 TYR B CA 1
ATOM 1385 C C . TYR B 1 22 ? 13.711 -3.297 -6.875 1 98.75 22 TYR B C 1
ATOM 1387 O O . TYR B 1 22 ? 13.023 -3.355 -7.895 1 98.75 22 TYR B O 1
ATOM 1395 N N . ARG B 1 23 ? 14.945 -2.893 -6.852 1 98.38 23 ARG B N 1
ATOM 1396 C CA . ARG B 1 23 ? 15.586 -2.445 -8.086 1 98.38 23 ARG B CA 1
ATOM 1397 C C . ARG B 1 23 ? 16.062 -3.629 -8.914 1 98.38 23 ARG B C 1
ATOM 1399 O O . ARG B 1 23 ? 15.711 -3.756 -10.086 1 98.38 23 ARG B O 1
ATOM 1406 N N . ASP B 1 24 ? 16.812 -4.527 -8.359 1 97.94 24 ASP B N 1
ATOM 1407 C CA . ASP B 1 24 ? 17.578 -5.523 -9.109 1 97.94 24 ASP B CA 1
ATOM 1408 C C . ASP B 1 24 ? 16.75 -6.781 -9.352 1 97.94 24 ASP B C 1
ATOM 1410 O O . ASP B 1 24 ? 16.922 -7.465 -10.367 1 97.94 24 ASP B O 1
ATOM 1414 N N . ILE B 1 25 ? 15.898 -7.121 -8.438 1 97.62 25 ILE B N 1
ATOM 1415 C CA . ILE B 1 25 ? 15.086 -8.328 -8.586 1 97.62 25 ILE B CA 1
ATOM 1416 C C . ILE B 1 25 ? 13.742 -7.969 -9.203 1 97.62 25 ILE B C 1
ATOM 1418 O O . ILE B 1 25 ? 13.305 -8.609 -10.172 1 97.62 25 ILE B O 1
ATOM 1422 N N . LEU B 1 26 ? 13.078 -6.891 -8.688 1 98 26 LEU B N 1
ATOM 1423 C CA . LEU B 1 26 ? 11.758 -6.539 -9.203 1 98 26 LEU B CA 1
ATOM 1424 C C . LEU B 1 26 ? 11.875 -5.625 -10.422 1 98 26 LEU B C 1
ATOM 1426 O O . LEU B 1 26 ? 10.914 -5.469 -11.172 1 98 26 LEU B O 1
ATOM 1430 N N . GLY B 1 27 ? 12.992 -4.961 -10.555 1 97.44 27 GLY B N 1
ATOM 1431 C CA . GLY B 1 27 ? 13.227 -4.176 -11.758 1 97.44 27 GLY B CA 1
ATOM 1432 C C . GLY B 1 27 ? 12.656 -2.773 -11.68 1 97.44 27 GLY B C 1
ATOM 1433 O O . GLY B 1 27 ? 12.469 -2.111 -12.703 1 97.44 27 GLY B O 1
ATOM 1434 N N . LEU B 1 28 ? 12.305 -2.277 -10.523 1 98.19 28 LEU B N 1
ATOM 1435 C CA . LEU B 1 28 ? 11.805 -0.91 -10.391 1 98.19 28 LEU B CA 1
ATOM 1436 C C . LEU B 1 28 ? 12.945 0.096 -10.547 1 98.19 28 LEU B C 1
ATOM 1438 O O . LEU B 1 28 ? 14.086 -0.193 -10.195 1 98.19 28 LEU B O 1
ATOM 1442 N N . GLU B 1 29 ? 12.594 1.225 -11.016 1 98 29 GLU B N 1
ATOM 1443 C CA . GLU B 1 29 ? 13.578 2.293 -11.18 1 98 29 GLU B CA 1
ATOM 1444 C C . GLU B 1 29 ? 13.75 3.082 -9.891 1 98 29 GLU B C 1
ATOM 1446 O O . GLU B 1 29 ? 12.773 3.557 -9.305 1 98 29 GLU B O 1
ATOM 1451 N N . PHE B 1 30 ? 14.969 3.205 -9.508 1 98.06 30 PHE B N 1
ATOM 1452 C CA . PHE B 1 30 ? 15.305 4.047 -8.359 1 98.06 30 PHE B CA 1
ATOM 1453 C C . PHE B 1 30 ? 15.203 5.523 -8.727 1 98.06 30 PHE B C 1
ATOM 1455 O O . PHE B 1 30 ? 15.828 5.973 -9.688 1 98.06 30 PHE B O 1
ATOM 1462 N N . GLN B 1 31 ? 14.484 6.312 -7.895 1 97.88 31 GLN B N 1
ATOM 1463 C CA . GLN B 1 31 ? 14.211 7.695 -8.266 1 97.88 31 GLN B CA 1
ATOM 1464 C C . GLN B 1 31 ? 15 8.672 -7.391 1 97.88 31 GLN B C 1
ATOM 1466 O O . GLN B 1 31 ? 15.109 9.852 -7.711 1 97.88 31 GLN B O 1
ATOM 1471 N N . GLY B 1 32 ? 15.453 8.156 -6.234 1 97.94 32 GLY B N 1
ATOM 1472 C CA . GLY B 1 32 ? 16.203 9.016 -5.34 1 97.94 32 GLY B CA 1
ATOM 1473 C C . GLY B 1 32 ? 15.93 8.742 -3.873 1 97.94 32 GLY B C 1
ATOM 1474 O O . GLY B 1 32 ? 15.125 7.871 -3.541 1 97.94 32 GLY B O 1
ATOM 1475 N N . GLU B 1 33 ? 16.656 9.422 -3.057 1 97.94 33 GLU B N 1
ATOM 1476 C CA . GLU B 1 33 ? 16.562 9.273 -1.606 1 97.94 33 GLU B CA 1
ATOM 1477 C C . GLU B 1 33 ? 16.516 10.633 -0.914 1 97.94 33 GLU B C 1
ATOM 1479 O O . GLU B 1 33 ? 17.125 11.594 -1.393 1 97.94 33 GLU B O 1
ATOM 1484 N N . ILE B 1 34 ? 15.883 10.688 0.16 1 98.06 34 ILE B N 1
ATOM 1485 C CA . ILE B 1 34 ? 15.844 11.867 1.01 1 98.06 34 ILE B CA 1
ATOM 1486 C C . ILE B 1 34 ? 16.125 11.477 2.459 1 98.06 34 ILE B C 1
ATOM 1488 O O . ILE B 1 34 ? 16.078 10.289 2.803 1 98.06 34 ILE B O 1
ATOM 1492 N N . PHE B 1 35 ? 16.422 12.484 3.219 1 97.38 35 PHE B N 1
ATOM 1493 C CA . PHE B 1 35 ? 16.594 12.336 4.656 1 97.38 35 PHE B CA 1
ATOM 1494 C C . PHE B 1 35 ? 15.625 13.211 5.422 1 97.38 35 PHE B C 1
ATOM 1496 O O . PHE B 1 35 ? 15.578 14.43 5.219 1 97.38 35 PHE B O 1
ATOM 1503 N N . MET B 1 36 ? 14.852 12.57 6.27 1 97.5 36 MET B N 1
ATOM 1504 C CA . MET B 1 36 ? 13.859 13.297 7.059 1 97.5 36 MET B CA 1
ATOM 1505 C C . MET B 1 36 ? 14.344 13.508 8.484 1 97.5 36 MET B C 1
ATOM 1507 O O . MET B 1 36 ? 14.828 12.57 9.125 1 97.5 36 MET B O 1
ATOM 1511 N N . GLU B 1 37 ? 14.219 14.641 8.945 1 96.56 37 GLU B N 1
ATOM 1512 C CA . GLU B 1 37 ? 14.508 15.016 10.328 1 96.56 37 GLU B CA 1
ATOM 1513 C C . GLU B 1 37 ? 13.875 16.359 10.672 1 96.56 37 GLU B C 1
ATOM 1515 O O . GLU B 1 37 ? 13.234 17 9.828 1 96.56 37 GLU B O 1
ATOM 1520 N N . GLY B 1 38 ? 13.984 16.75 11.93 1 96.5 38 GLY B N 1
ATOM 1521 C CA . GLY B 1 38 ? 13.5 18.047 12.344 1 96.5 38 GLY B CA 1
ATOM 1522 C C . GLY B 1 38 ? 12.133 18 13.008 1 96.5 38 GLY B C 1
ATOM 1523 O O . GLY B 1 38 ? 11.562 16.922 13.172 1 96.5 38 GLY B O 1
ATOM 1524 N N . LYS B 1 39 ? 11.672 19.172 13.352 1 97.75 39 LYS B N 1
ATOM 1525 C CA . LYS B 1 39 ? 10.477 19.297 14.172 1 97.75 39 LYS B CA 1
ATOM 1526 C C . LYS B 1 39 ? 9.25 18.766 13.438 1 97.75 39 LYS B C 1
ATOM 1528 O O . LYS B 1 39 ? 8.383 18.125 14.047 1 97.75 39 LYS B O 1
ATOM 1533 N N . GLU B 1 40 ? 9.133 19.078 12.141 1 97.69 40 GLU B N 1
ATOM 1534 C CA . GLU B 1 40 ? 8 18.594 11.359 1 97.69 40 GLU B CA 1
ATOM 1535 C C . GLU B 1 40 ? 7.969 17.078 11.297 1 97.69 40 GLU B C 1
ATOM 1537 O O . GLU B 1 40 ? 6.898 16.469 11.383 1 97.69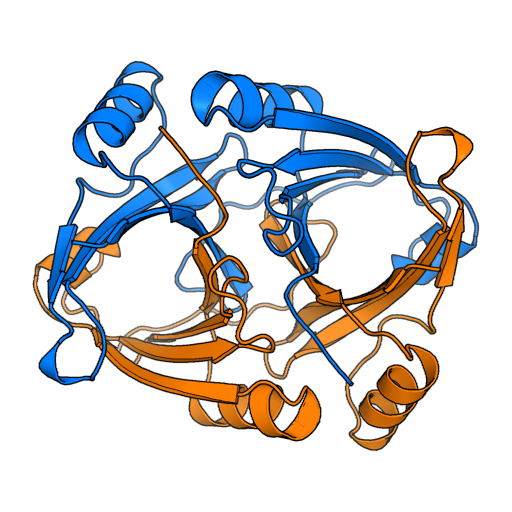 40 GLU B O 1
ATOM 1542 N N . THR B 1 41 ? 9.141 16.469 11.125 1 97.62 41 THR B N 1
ATOM 1543 C CA . THR B 1 41 ? 9.266 15.023 11.133 1 97.62 41 THR B CA 1
ATOM 1544 C C . THR B 1 41 ? 8.844 14.445 12.477 1 97.62 41 THR B C 1
ATOM 1546 O O . THR B 1 41 ? 8.078 13.477 12.539 1 97.62 41 THR B O 1
ATOM 1549 N N . ASP B 1 42 ? 9.344 15.117 13.555 1 97.5 42 ASP B N 1
ATOM 1550 C CA . ASP B 1 42 ? 8.969 14.688 14.898 1 97.5 42 ASP B CA 1
ATOM 1551 C C . ASP B 1 42 ? 7.457 14.711 15.086 1 97.5 42 ASP B C 1
ATOM 1553 O O . ASP B 1 42 ? 6.879 13.766 15.641 1 97.5 42 ASP B O 1
ATOM 155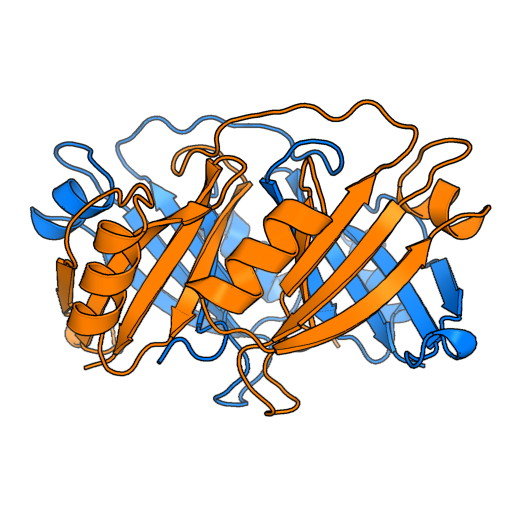7 N N . LYS B 1 43 ? 6.824 15.766 14.672 1 98 43 LYS B N 1
ATOM 1558 C CA . LYS B 1 43 ? 5.379 15.922 14.812 1 98 43 LYS B CA 1
ATOM 1559 C C . LYS B 1 43 ? 4.629 14.883 13.984 1 98 43 LYS B C 1
ATOM 1561 O O . LYS B 1 43 ? 3.684 14.258 14.469 1 98 43 LYS B O 1
ATOM 1566 N N . MET B 1 44 ? 5.062 14.664 12.766 1 97.69 44 MET B N 1
ATOM 1567 C CA . MET B 1 44 ? 4.391 13.75 11.852 1 97.69 44 MET B CA 1
ATOM 1568 C C . MET B 1 44 ? 4.438 12.32 12.383 1 97.69 44 MET B C 1
ATOM 1570 O O . MET B 1 44 ? 3.439 11.602 12.328 1 97.69 44 MET B O 1
ATOM 1574 N N . PHE B 1 45 ? 5.59 11.922 12.93 1 96.75 45 PHE B N 1
ATOM 1575 C CA . PHE B 1 45 ? 5.797 10.547 13.359 1 96.75 45 PHE B CA 1
ATOM 1576 C C . PHE B 1 45 ? 5.523 10.391 14.852 1 96.75 45 PHE B C 1
ATOM 1578 O O . PHE B 1 45 ? 5.602 9.289 15.391 1 96.75 45 PHE B O 1
ATOM 1585 N N . ARG B 1 46 ? 5.234 11.5 15.531 1 96.12 46 ARG B N 1
ATOM 1586 C CA . ARG B 1 46 ? 4.961 11.523 16.969 1 96.12 46 ARG B CA 1
ATOM 1587 C C . ARG B 1 46 ? 6.109 10.906 17.75 1 96.12 46 ARG B C 1
ATOM 1589 O O . ARG B 1 46 ? 5.891 10.062 18.625 1 96.12 46 ARG B O 1
ATOM 1596 N N . ARG B 1 47 ? 7.297 11.273 17.438 1 94.69 47 ARG B N 1
ATOM 1597 C CA . ARG B 1 47 ? 8.523 10.82 18.078 1 94.69 47 ARG B CA 1
ATOM 1598 C C . ARG B 1 47 ? 9.547 11.945 18.172 1 94.69 47 ARG B C 1
ATOM 1600 O O . ARG B 1 47 ? 9.703 12.727 17.219 1 94.69 47 ARG B O 1
ATOM 1607 N N . ALA B 1 48 ? 10.234 12.039 19.281 1 94.5 48 ALA B N 1
ATOM 1608 C CA . ALA B 1 48 ? 11.289 13.031 19.438 1 94.5 48 ALA B CA 1
ATOM 1609 C C . ALA B 1 48 ? 12.555 12.602 18.703 1 94.5 48 ALA B C 1
ATOM 1611 O O . ALA B 1 48 ? 12.945 11.43 18.766 1 94.5 48 ALA B O 1
ATOM 1612 N N . ASN B 1 49 ? 13.188 13.562 18 1 95.62 49 ASN B N 1
ATOM 1613 C CA . ASN B 1 49 ? 14.438 13.352 17.266 1 95.62 49 ASN B CA 1
ATOM 1614 C C . ASN B 1 49 ? 14.328 12.195 16.281 1 95.62 49 ASN B C 1
ATOM 1616 O O . ASN B 1 49 ? 15.211 11.344 16.219 1 95.62 49 ASN B O 1
ATOM 1620 N N . CYS B 1 50 ? 13.203 12.172 15.648 1 96.19 50 CYS B N 1
ATOM 1621 C CA . CYS B 1 50 ? 12.969 11.148 14.641 1 96.19 50 CYS B CA 1
ATOM 1622 C C . CYS B 1 50 ? 13.781 11.422 13.383 1 96.19 50 CYS B C 1
ATOM 1624 O O . CYS B 1 50 ? 13.836 12.555 12.906 1 96.19 50 CYS B O 1
ATOM 1626 N N . LYS B 1 51 ? 14.445 10.383 12.883 1 97.5 51 LYS B N 1
ATOM 1627 C CA . LYS B 1 51 ? 15.211 10.445 11.648 1 97.5 51 LYS B CA 1
ATOM 1628 C C . LYS B 1 51 ? 14.906 9.25 10.75 1 97.5 51 LYS B C 1
ATOM 1630 O O . LYS B 1 51 ? 14.773 8.125 11.234 1 97.5 51 LYS B O 1
ATOM 1635 N N . ALA B 1 52 ? 14.805 9.531 9.461 1 98 52 ALA B N 1
ATOM 1636 C CA . ALA B 1 52 ? 14.5 8.453 8.516 1 98 52 ALA B CA 1
ATOM 1637 C C . ALA B 1 52 ? 15.195 8.688 7.18 1 98 52 ALA B C 1
ATOM 1639 O O . ALA B 1 52 ? 15.242 9.812 6.684 1 98 52 ALA B O 1
ATOM 1640 N N . ARG B 1 53 ? 15.828 7.648 6.641 1 98.31 53 ARG B N 1
ATOM 1641 C CA . ARG B 1 53 ? 16.172 7.586 5.227 1 98.31 53 ARG B CA 1
ATOM 1642 C C . ARG B 1 53 ? 15 7.09 4.395 1 98.31 53 ARG B C 1
ATOM 1644 O O . ARG B 1 53 ? 14.375 6.082 4.727 1 98.31 53 ARG B O 1
ATOM 1651 N N . VAL B 1 54 ? 14.664 7.816 3.332 1 98.75 54 VAL B N 1
ATOM 1652 C CA . VAL B 1 54 ? 13.508 7.488 2.512 1 98.75 54 VAL B CA 1
ATOM 1653 C C . VAL B 1 54 ? 13.922 7.383 1.047 1 98.75 54 VAL B C 1
ATOM 1655 O O . VAL B 1 54 ? 14.57 8.289 0.512 1 98.75 54 VAL B O 1
ATOM 1658 N N . ALA B 1 55 ? 13.594 6.301 0.4 1 98.75 55 ALA B N 1
ATOM 1659 C CA . ALA B 1 55 ? 13.891 6.09 -1.015 1 98.75 55 ALA B CA 1
ATOM 1660 C C . ALA B 1 55 ? 12.609 5.832 -1.81 1 98.75 55 ALA B C 1
ATOM 1662 O O . ALA B 1 55 ? 11.68 5.199 -1.31 1 98.75 55 ALA B O 1
ATOM 1663 N N . TYR B 1 56 ? 12.609 6.254 -3.025 1 98.62 56 TYR B N 1
ATOM 1664 C CA . TYR B 1 56 ? 11.484 6.043 -3.924 1 98.62 56 TYR B CA 1
ATOM 1665 C C . TYR B 1 56 ? 11.891 5.203 -5.125 1 98.62 56 TYR B C 1
ATOM 1667 O O . TYR B 1 56 ? 12.945 5.434 -5.723 1 98.62 56 TYR B O 1
ATOM 1675 N N . LEU B 1 57 ? 11.078 4.219 -5.488 1 98.62 57 LEU B N 1
ATOM 1676 C CA . LEU B 1 57 ? 11.219 3.4 -6.688 1 98.62 57 LEU B CA 1
ATOM 1677 C C . LEU B 1 57 ? 9.891 3.258 -7.414 1 98.62 57 LEU B C 1
ATOM 1679 O O . LEU B 1 57 ? 8.836 3.178 -6.777 1 98.62 57 LEU B O 1
ATOM 1683 N N . ASN B 1 58 ? 9.945 3.184 -8.695 1 98.38 58 ASN B N 1
ATOM 1684 C CA . ASN B 1 58 ? 8.719 3.074 -9.484 1 98.38 58 ASN B CA 1
ATOM 1685 C C . ASN B 1 58 ? 8.906 2.176 -10.703 1 98.38 58 ASN B C 1
ATOM 1687 O O . ASN B 1 58 ? 9.961 2.203 -11.336 1 98.38 58 ASN B O 1
ATOM 1691 N N . GLY B 1 59 ? 7.863 1.374 -10.969 1 96.81 59 GLY B N 1
ATOM 1692 C CA . GLY B 1 59 ? 7.934 0.482 -12.109 1 96.81 59 GLY B CA 1
ATOM 1693 C C . GLY B 1 59 ? 7.324 1.076 -13.367 1 96.81 59 GLY B C 1
ATOM 1694 O O . GLY B 1 59 ? 7.23 0.404 -14.398 1 96.81 59 GLY B O 1
ATOM 1695 N N . SER B 1 60 ? 6.859 2.275 -13.281 1 96.5 60 SER B N 1
ATOM 1696 C CA . SER B 1 60 ? 6.191 2.961 -14.383 1 96.5 60 SER B CA 1
ATOM 1697 C C . SER B 1 60 ? 6.57 4.438 -14.422 1 96.5 60 SER B C 1
ATOM 1699 O O . SER B 1 60 ? 6.805 5.055 -13.383 1 96.5 60 SER B O 1
ATOM 1701 N N . LYS B 1 61 ? 6.59 4.992 -15.617 1 93.25 61 LYS B N 1
ATOM 1702 C CA . LYS B 1 61 ? 6.875 6.414 -15.797 1 93.25 61 LYS B CA 1
ATOM 1703 C C . LYS B 1 61 ? 5.586 7.227 -15.859 1 93.25 61 LYS B C 1
ATOM 1705 O O . LYS B 1 61 ? 5.625 8.461 -15.906 1 93.25 61 LYS B O 1
ATOM 1710 N N . ALA B 1 62 ? 4.5 6.484 -15.867 1 94.31 62 ALA B N 1
ATOM 1711 C CA . ALA B 1 62 ? 3.227 7.199 -15.898 1 94.31 62 ALA B CA 1
ATOM 1712 C C . ALA B 1 62 ? 3.045 8.047 -14.641 1 94.31 62 ALA B C 1
ATOM 1714 O O . ALA B 1 62 ? 3.281 7.574 -13.531 1 94.31 62 ALA B O 1
ATOM 1715 N N . ILE B 1 63 ? 2.602 9.25 -14.773 1 90.62 63 ILE B N 1
ATOM 1716 C CA . ILE B 1 63 ? 2.508 10.234 -13.695 1 90.62 63 ILE B CA 1
ATOM 1717 C C . ILE B 1 63 ? 1.523 9.75 -12.633 1 90.62 63 ILE B C 1
ATOM 1719 O O . ILE B 1 63 ? 1.703 10.016 -11.445 1 90.62 63 ILE B O 1
ATOM 1723 N N . GLU B 1 64 ? 0.5 8.961 -13.023 1 95.38 64 GLU B N 1
ATOM 1724 C CA . GLU B 1 64 ? -0.546 8.531 -12.102 1 95.38 64 GLU B CA 1
ATOM 1725 C C . GLU B 1 64 ? -0.152 7.254 -11.375 1 95.38 64 GLU B C 1
ATOM 1727 O O . GLU B 1 64 ? -0.832 6.832 -10.43 1 95.38 64 GLU B O 1
ATOM 1732 N N . ALA B 1 65 ? 0.925 6.621 -11.844 1 97.62 65 ALA B N 1
ATOM 1733 C CA . ALA B 1 65 ? 1.412 5.414 -11.188 1 97.62 65 ALA B CA 1
ATOM 1734 C C . ALA B 1 65 ? 2.236 5.758 -9.945 1 97.62 65 ALA B C 1
ATOM 1736 O O . ALA B 1 65 ? 3.293 6.387 -10.055 1 97.62 65 ALA B O 1
ATOM 1737 N N . PRO B 1 66 ? 1.761 5.336 -8.844 1 98.25 66 PRO B N 1
ATOM 1738 C CA . PRO B 1 66 ? 2.482 5.719 -7.629 1 98.25 66 PRO B CA 1
ATOM 1739 C C . PRO B 1 66 ? 3.766 4.918 -7.426 1 98.25 66 PRO B C 1
ATOM 1741 O O . PRO B 1 66 ? 3.82 3.734 -7.777 1 98.25 66 PRO B O 1
ATOM 1744 N N . PRO B 1 67 ? 4.773 5.551 -6.824 1 98.5 67 PRO B N 1
ATOM 1745 C CA . PRO B 1 67 ? 5.977 4.82 -6.422 1 98.5 67 PRO B CA 1
ATOM 1746 C C . PRO B 1 67 ? 5.797 4.066 -5.105 1 98.5 67 PRO B C 1
ATOM 1748 O O . PRO B 1 67 ? 4.871 4.355 -4.344 1 98.5 67 PRO B O 1
ATOM 1751 N N . VAL B 1 68 ? 6.68 3.092 -4.918 1 98.75 68 VAL B N 1
ATOM 1752 C CA . VAL B 1 68 ? 6.969 2.547 -3.594 1 98.75 68 VAL B CA 1
ATOM 1753 C C . VAL B 1 68 ? 7.906 3.49 -2.842 1 98.75 68 VAL B C 1
ATOM 1755 O O . VAL B 1 68 ? 8.898 3.969 -3.402 1 98.75 68 VAL B O 1
ATOM 1758 N N . GLU B 1 69 ? 7.559 3.814 -1.667 1 98.94 69 GLU B N 1
ATOM 1759 C CA . GLU B 1 69 ? 8.383 4.562 -0.727 1 98.94 69 GLU B CA 1
ATOM 1760 C C . GLU B 1 69 ? 8.961 3.65 0.35 1 98.94 69 GLU B C 1
ATOM 1762 O O . GLU B 1 69 ? 8.219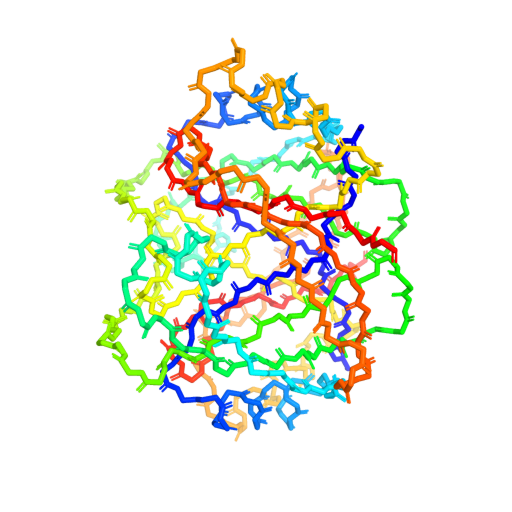 3.066 1.14 1 98.94 69 GLU B O 1
ATOM 1767 N N . LEU B 1 70 ? 10.258 3.473 0.365 1 98.88 70 LEU B N 1
ATOM 1768 C CA . LEU B 1 70 ? 10.938 2.695 1.396 1 98.88 70 LEU B CA 1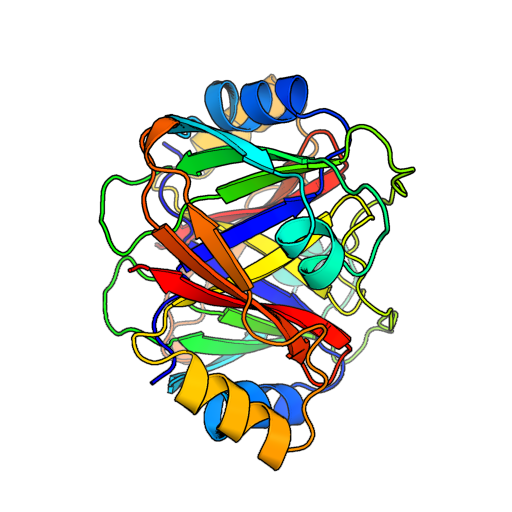
ATOM 1769 C C . LEU B 1 70 ? 11.438 3.6 2.516 1 98.88 70 LEU B C 1
ATOM 1771 O O . LEU B 1 70 ? 12.102 4.609 2.254 1 98.88 70 LEU B O 1
ATOM 1775 N N . ILE B 1 71 ? 11.133 3.254 3.75 1 98.81 71 ILE B N 1
ATOM 1776 C CA . ILE B 1 71 ? 11.461 4.094 4.895 1 98.81 71 ILE B CA 1
ATOM 1777 C C . ILE B 1 71 ? 12.297 3.301 5.895 1 98.81 71 ILE B C 1
ATOM 1779 O O . ILE B 1 71 ? 11.859 2.266 6.402 1 98.81 71 ILE B O 1
ATOM 1783 N N . GLN B 1 72 ? 13.484 3.715 6.191 1 98.56 72 GLN B N 1
ATOM 1784 C CA . GLN B 1 72 ? 14.289 3.189 7.293 1 98.56 72 GLN B CA 1
ATOM 1785 C C . GLN B 1 72 ? 14.469 4.234 8.391 1 98.56 72 GLN B C 1
ATOM 1787 O O . GLN B 1 72 ? 15.047 5.297 8.156 1 98.56 72 GLN B O 1
ATOM 1792 N N . PHE B 1 73 ? 14.016 3.891 9.523 1 97.88 73 PHE B N 1
ATOM 1793 C CA . PHE B 1 73 ? 14.266 4.766 10.664 1 97.88 73 PHE B CA 1
ATOM 1794 C C . PHE B 1 73 ? 15.656 4.539 11.227 1 97.88 73 PHE B C 1
ATOM 1796 O O . PHE B 1 73 ? 16.078 3.395 11.414 1 97.88 73 PHE B O 1
ATOM 1803 N N . VAL B 1 74 ? 16.547 5.5 11.383 1 92.25 74 VAL B N 1
ATOM 1804 C CA . VAL B 1 74 ? 17.969 5.363 11.672 1 92.25 74 VAL B CA 1
ATOM 1805 C C . VAL B 1 74 ? 18.219 5.469 13.172 1 92.25 74 VAL B C 1
ATOM 1807 O O . VAL B 1 74 ? 19.156 4.871 13.703 1 92.25 74 VAL B O 1
ATOM 1810 N N . ASN B 1 75 ? 17.531 6.016 14.008 1 83.44 75 ASN B N 1
ATOM 1811 C CA . ASN B 1 75 ? 17.812 6.145 15.43 1 83.44 75 ASN B CA 1
ATOM 1812 C C . ASN B 1 75 ? 16.625 5.711 16.281 1 83.44 75 ASN B C 1
ATOM 1814 O O . ASN B 1 75 ? 16.422 6.219 17.375 1 83.44 75 ASN B O 1
ATOM 1818 N N . SER B 1 76 ? 15.883 4.957 15.695 1 77.62 76 SER B N 1
ATOM 1819 C CA . SER B 1 76 ? 14.742 4.414 16.422 1 77.62 76 SER B CA 1
ATOM 1820 C C . SER B 1 76 ? 14.672 2.896 16.281 1 77.62 76 SER B C 1
ATOM 1822 O O . SER B 1 76 ? 14.984 2.352 15.227 1 77.62 76 SER B O 1
ATOM 1824 N N . GLU B 1 77 ? 14.422 2.398 17.406 1 81.69 77 GLU B N 1
ATOM 1825 C CA . GLU B 1 77 ? 14.188 0.96 17.359 1 81.69 77 GLU B CA 1
ATOM 1826 C C . GLU B 1 77 ? 12.953 0.633 16.516 1 81.69 77 GLU B C 1
ATOM 1828 O O . GLU B 1 77 ? 11.938 1.325 16.594 1 81.69 77 GLU B O 1
ATOM 1833 N N . ILE B 1 78 ? 13.125 -0.241 15.555 1 86.31 78 ILE B N 1
ATOM 1834 C CA . ILE B 1 78 ? 11.977 -0.738 14.805 1 86.31 78 ILE B CA 1
ATOM 1835 C C . ILE B 1 78 ? 11.68 -2.182 15.211 1 86.31 78 ILE B C 1
ATOM 1837 O O . ILE B 1 78 ? 12.586 -2.918 15.609 1 86.31 78 ILE B O 1
ATOM 1841 N N . HIS B 1 79 ? 10.383 -2.432 15.148 1 93.19 79 HIS B N 1
ATOM 1842 C CA . HIS B 1 79 ? 9.961 -3.811 15.367 1 93.19 79 HIS B CA 1
ATOM 1843 C C . HIS B 1 79 ? 9.953 -4.602 14.07 1 93.19 79 HIS B C 1
ATOM 1845 O O . HIS B 1 79 ? 9.43 -4.133 13.055 1 93.19 79 HIS B O 1
ATOM 1851 N N . LYS B 1 80 ? 10.625 -5.707 14.156 1 93.38 80 LYS B N 1
ATOM 1852 C CA . LYS B 1 80 ? 10.578 -6.605 13.008 1 93.38 80 LYS B CA 1
ATOM 1853 C C . LYS B 1 80 ? 9.461 -7.629 13.148 1 93.38 80 LYS B C 1
ATOM 1855 O O . LYS B 1 80 ? 9.344 -8.289 14.18 1 93.38 80 LYS B O 1
ATOM 1860 N N . GLU B 1 81 ? 8.648 -7.676 12.203 1 91.19 81 GLU B N 1
ATOM 1861 C CA . GLU B 1 81 ? 7.523 -8.602 12.211 1 91.19 81 GLU B CA 1
ATOM 1862 C C . GLU B 1 81 ? 7.289 -9.195 10.828 1 91.19 81 GLU B C 1
ATOM 1864 O O . GLU B 1 81 ? 7.512 -8.531 9.812 1 91.19 81 GLU B O 1
ATOM 1869 N N . GLN B 1 82 ? 6.91 -10.469 10.852 1 89.62 82 GLN B N 1
ATOM 1870 C CA . GLN B 1 82 ? 6.52 -11.094 9.594 1 89.62 82 GLN B CA 1
ATOM 1871 C C . GLN B 1 82 ? 5.086 -10.719 9.219 1 89.62 82 GLN B C 1
ATOM 1873 O O . GLN B 1 82 ? 4.168 -10.883 10.023 1 89.62 82 GLN B O 1
ATOM 1878 N N . SER B 1 83 ? 4.953 -10.258 8.047 1 94.75 83 SER B N 1
ATOM 1879 C CA . SER B 1 83 ? 3.621 -9.883 7.582 1 94.75 83 SER B CA 1
ATOM 1880 C C . SER B 1 83 ? 2.695 -11.094 7.512 1 94.75 83 SER B C 1
ATOM 1882 O O . SER B 1 83 ? 3.152 -12.219 7.32 1 94.75 83 SER B O 1
ATOM 1884 N N . ASP B 1 84 ? 1.463 -10.797 7.695 1 95.75 84 ASP B N 1
ATOM 1885 C CA . ASP B 1 84 ? 0.402 -11.797 7.699 1 95.75 84 ASP B CA 1
ATOM 1886 C C . ASP B 1 84 ? -0.836 -11.289 6.965 1 95.75 84 ASP B C 1
ATOM 1888 O O . ASP B 1 84 ? -1.331 -10.203 7.25 1 95.75 84 ASP B O 1
ATOM 1892 N N . LEU B 1 85 ? -1.354 -12.125 6.055 1 97.5 85 LEU B N 1
ATOM 1893 C CA . LEU B 1 85 ? -2.496 -11.711 5.25 1 97.5 85 LEU B CA 1
ATOM 1894 C C . LEU B 1 85 ? -3.773 -11.688 6.086 1 97.5 85 LEU B C 1
ATOM 1896 O O . LEU B 1 85 ? -4.785 -11.125 5.668 1 97.5 85 LEU B O 1
ATOM 1900 N N . PHE B 1 86 ? -3.717 -12.258 7.211 1 97.31 86 PHE B N 1
ATOM 1901 C CA . PHE B 1 86 ? -4.926 -12.445 8.008 1 97.31 86 PHE B CA 1
ATOM 1902 C C . PHE B 1 86 ? -4.902 -11.547 9.242 1 97.31 86 PHE B C 1
ATOM 1904 O O . PHE B 1 86 ? -5.473 -11.891 10.273 1 97.31 86 PHE B O 1
ATOM 1911 N N . THR B 1 87 ? -4.254 -10.492 9.227 1 97.06 87 THR B N 1
ATOM 1912 C CA . THR B 1 87 ? -4.227 -9.422 10.219 1 97.06 87 THR B CA 1
ATOM 1913 C C . THR B 1 87 ? -4.699 -8.109 9.609 1 97.06 87 THR B C 1
ATOM 1915 O O . THR B 1 87 ? -4.332 -7.773 8.477 1 97.06 87 THR B O 1
ATOM 1918 N N . THR B 1 88 ? -5.582 -7.352 10.32 1 97.94 88 THR B N 1
ATOM 1919 C CA . THR B 1 88 ? -5.973 -6.039 9.812 1 97.94 88 THR B CA 1
ATOM 1920 C C . THR B 1 88 ? -4.746 -5.164 9.578 1 97.94 88 THR B C 1
ATOM 1922 O O . THR B 1 88 ? -3.979 -4.898 10.508 1 97.94 88 THR B O 1
ATOM 1925 N N . SER B 1 89 ? -4.512 -4.734 8.359 1 98.31 89 SER B N 1
ATOM 1926 C CA . SER B 1 89 ? -3.326 -4.016 7.914 1 98.31 89 SER B CA 1
ATOM 1927 C C . SER B 1 89 ? -3.391 -3.721 6.418 1 98.31 89 SER B C 1
ATOM 1929 O O . SER B 1 89 ? -4.352 -4.105 5.746 1 98.31 89 SER B O 1
ATOM 1931 N N . ILE B 1 90 ? -2.486 -2.916 5.949 1 98.62 90 ILE B N 1
ATOM 1932 C CA . ILE B 1 90 ? -2.18 -2.975 4.523 1 98.62 90 ILE B CA 1
ATOM 1933 C C . ILE B 1 90 ? -1.445 -4.277 4.207 1 98.62 90 ILE B C 1
ATOM 1935 O O . ILE B 1 90 ? -0.263 -4.422 4.527 1 98.62 90 ILE B O 1
ATOM 1939 N N . SER B 1 91 ? -2.109 -5.156 3.613 1 98.31 91 SER B N 1
ATOM 1940 C CA . SER B 1 91 ? -1.676 -6.551 3.656 1 98.31 91 SER B CA 1
ATOM 1941 C C . SER B 1 91 ? -0.777 -6.887 2.471 1 98.31 91 SER B C 1
ATOM 1943 O O . SER B 1 91 ? 0.023 -7.82 2.537 1 98.31 91 SER B O 1
ATOM 1945 N N . GLU B 1 92 ? -0.955 -6.121 1.386 1 98.75 92 GLU B N 1
ATOM 1946 C CA . GLU B 1 92 ? -0.119 -6.418 0.226 1 98.75 92 GLU B CA 1
ATOM 1947 C C . GLU B 1 92 ? -0.072 -5.234 -0.737 1 98.75 92 GLU B C 1
ATOM 1949 O O . GLU B 1 92 ? -0.982 -4.402 -0.754 1 98.75 92 GLU B O 1
ATOM 1954 N N . VAL B 1 93 ? 0.995 -5.148 -1.476 1 98.81 93 VAL B N 1
ATOM 1955 C CA . VAL B 1 93 ? 1.106 -4.34 -2.684 1 98.81 93 VAL B CA 1
ATOM 1956 C C . VAL B 1 93 ? 1.185 -5.246 -3.908 1 98.81 93 VAL B C 1
ATOM 1958 O O . VAL B 1 93 ? 2.045 -6.129 -3.982 1 98.81 93 VAL B O 1
ATOM 1961 N N . CYS B 1 94 ? 0.287 -5.004 -4.812 1 98.88 94 CYS B N 1
ATOM 1962 C CA . CYS B 1 94 ? 0.227 -5.832 -6.012 1 98.88 94 CYS B CA 1
ATOM 1963 C C . CYS B 1 94 ? 0.857 -5.113 -7.203 1 98.88 94 CYS B C 1
ATOM 1965 O O . CYS B 1 94 ? 0.513 -3.969 -7.496 1 98.88 94 CYS B O 1
ATOM 1967 N N . PHE B 1 95 ? 1.741 -5.801 -7.879 1 98.81 95 PHE B N 1
ATOM 1968 C CA . PHE B 1 95 ? 2.35 -5.277 -9.094 1 98.81 95 PHE B CA 1
ATOM 1969 C C . PHE B 1 95 ? 1.784 -5.973 -10.328 1 98.81 95 PHE B C 1
ATOM 1971 O O . PHE B 1 95 ? 1.53 -7.18 -10.305 1 98.81 95 PHE B O 1
ATOM 1978 N N . TYR B 1 96 ? 1.699 -5.199 -11.359 1 98.38 96 TYR B N 1
ATOM 1979 C CA . TYR B 1 96 ? 1.314 -5.684 -12.68 1 98.38 96 TYR B CA 1
ATOM 1980 C C . TYR B 1 96 ? 2.479 -6.391 -13.359 1 98.38 96 TYR B C 1
ATOM 1982 O O . TYR B 1 96 ? 3.625 -5.945 -13.266 1 98.38 96 TYR B O 1
ATOM 1990 N N . THR B 1 97 ? 2.162 -7.453 -14.086 1 98.38 97 THR B N 1
ATOM 1991 C CA . THR B 1 97 ? 3.094 -8.031 -15.047 1 98.38 97 THR B CA 1
ATOM 1992 C C . THR B 1 97 ? 2.348 -8.547 -16.281 1 98.38 97 THR B C 1
ATOM 1994 O O . THR B 1 97 ? 1.157 -8.859 -16.203 1 98.38 97 THR B O 1
ATOM 1997 N N . ASP B 1 98 ? 3.049 -8.57 -17.422 1 97.12 98 ASP B N 1
ATOM 1998 C CA . ASP B 1 98 ? 2.459 -9.148 -18.625 1 97.12 98 ASP B CA 1
ATOM 1999 C C . ASP B 1 98 ? 2.971 -10.57 -18.859 1 97.12 98 ASP B C 1
ATOM 2001 O O . ASP B 1 98 ? 2.564 -11.234 -19.812 1 97.12 98 ASP B O 1
ATOM 2005 N N . ASP B 1 99 ? 3.818 -11.086 -18 1 98.06 99 ASP B N 1
ATOM 2006 C CA . ASP B 1 99 ? 4.371 -12.43 -18.094 1 98.06 99 ASP B CA 1
ATOM 2007 C C . ASP B 1 99 ? 4.637 -13.008 -16.703 1 98.06 99 ASP B C 1
ATOM 2009 O O . ASP B 1 99 ? 5.781 -13.062 -16.266 1 98.06 99 ASP B O 1
ATOM 2013 N N . ILE B 1 100 ? 3.625 -13.562 -16.125 1 98.56 100 ILE B N 1
ATOM 2014 C CA . ILE B 1 100 ? 3.66 -13.945 -14.711 1 98.56 100 ILE B CA 1
ATOM 2015 C C . ILE B 1 100 ? 4.551 -15.172 -14.539 1 98.56 100 ILE B C 1
ATOM 2017 O O . ILE B 1 100 ? 5.203 -15.328 -13.5 1 98.56 100 ILE B O 1
ATOM 2021 N N . ASP B 1 101 ? 4.613 -16.047 -15.523 1 98.56 101 ASP B N 1
ATOM 2022 C CA . ASP B 1 101 ? 5.465 -17.219 -15.422 1 98.56 101 ASP B CA 1
ATOM 2023 C C . ASP B 1 101 ? 6.941 -16.844 -15.398 1 98.56 101 ASP B C 1
ATOM 2025 O O . ASP B 1 101 ? 7.719 -17.391 -14.617 1 98.56 101 ASP B O 1
ATOM 2029 N N . SER B 1 102 ? 7.27 -15.93 -16.234 1 98.31 102 SER B N 1
ATOM 2030 C CA . SER B 1 102 ? 8.648 -15.453 -16.25 1 98.31 102 SER B CA 1
ATOM 2031 C C . SER B 1 102 ? 9.023 -14.812 -14.914 1 98.31 102 SER B C 1
ATOM 2033 O O . SER B 1 102 ? 10.102 -15.07 -14.375 1 98.31 102 SER B O 1
ATOM 2035 N N . VAL B 1 103 ? 8.133 -14.008 -14.367 1 98.38 103 VAL B N 1
ATOM 2036 C CA . VAL B 1 103 ? 8.398 -13.344 -13.094 1 98.38 103 VAL B CA 1
ATOM 2037 C C . VAL B 1 103 ? 8.523 -14.391 -11.984 1 98.38 103 VAL B C 1
ATOM 2039 O O . VAL B 1 103 ? 9.438 -14.312 -11.156 1 98.38 103 VAL B O 1
ATOM 2042 N N . TYR B 1 104 ? 7.633 -15.297 -12 1 98.62 104 TYR B N 1
ATOM 2043 C CA . TYR B 1 104 ? 7.684 -16.359 -11.008 1 98.62 104 TYR B CA 1
ATOM 2044 C C . TYR B 1 104 ? 9.023 -17.078 -11.047 1 98.62 104 TYR B C 1
ATOM 2046 O O . TYR B 1 104 ? 9.656 -17.281 -10.008 1 98.62 104 TYR B O 1
ATOM 2054 N N . ASN B 1 105 ? 9.484 -17.453 -12.203 1 98.44 105 ASN B N 1
ATOM 2055 C CA . ASN B 1 105 ? 10.758 -18.156 -12.367 1 98.44 105 ASN B CA 1
ATOM 2056 C C . ASN B 1 105 ? 11.93 -17.312 -11.883 1 98.44 105 ASN B C 1
ATOM 2058 O O . ASN B 1 105 ? 12.844 -17.828 -11.242 1 98.44 105 ASN B O 1
ATOM 2062 N N . ILE B 1 106 ? 11.914 -16.062 -12.18 1 97.81 106 ILE B N 1
ATOM 2063 C CA . ILE B 1 106 ? 12.953 -15.141 -11.734 1 97.81 106 ILE B CA 1
ATOM 2064 C C . ILE B 1 106 ? 13.008 -15.109 -10.211 1 97.81 106 ILE B C 1
ATOM 2066 O O . ILE B 1 106 ? 14.086 -15.148 -9.617 1 97.81 106 ILE B O 1
ATOM 2070 N N . LEU B 1 107 ? 11.844 -15 -9.562 1 98.56 107 LEU B N 1
ATOM 2071 C CA . LEU B 1 107 ? 11.781 -14.945 -8.109 1 98.56 107 LEU B CA 1
ATOM 2072 C C . LEU B 1 107 ? 12.312 -16.234 -7.492 1 98.56 107 LEU B C 1
ATOM 2074 O O . LEU B 1 107 ? 13.078 -16.203 -6.531 1 98.56 107 LEU B O 1
ATOM 2078 N N . ILE B 1 108 ? 11.938 -17.344 -8.078 1 98.56 108 ILE B N 1
ATOM 2079 C CA . ILE B 1 108 ? 12.383 -18.641 -7.582 1 98.56 108 ILE B CA 1
ATOM 2080 C C . ILE B 1 108 ? 13.898 -18.766 -7.742 1 98.56 108 ILE B C 1
ATOM 2082 O O . ILE B 1 108 ? 14.594 -19.188 -6.816 1 98.56 108 ILE B O 1
ATOM 2086 N N . GLU B 1 109 ? 14.445 -18.375 -8.844 1 98.19 109 GLU B N 1
ATOM 2087 C CA . GLU B 1 109 ? 15.875 -18.438 -9.125 1 98.19 109 GLU B CA 1
ATOM 2088 C C . GLU B 1 109 ? 16.672 -17.578 -8.156 1 98.19 109 GLU B C 1
ATOM 2090 O O . GLU B 1 109 ? 17.828 -17.859 -7.867 1 98.19 109 GLU B O 1
ATOM 2095 N N . ASN B 1 110 ? 16.016 -16.547 -7.703 1 98.12 110 ASN B N 1
ATOM 2096 C CA . ASN B 1 110 ? 16.672 -15.641 -6.777 1 98.12 110 ASN B CA 1
ATOM 2097 C C . ASN B 1 110 ? 16.328 -15.969 -5.328 1 98.12 110 ASN B C 1
ATOM 2099 O O . ASN B 1 110 ? 16.531 -15.141 -4.434 1 98.12 110 ASN B O 1
ATOM 2103 N N . HIS B 1 111 ? 15.688 -17.094 -5.07 1 98.44 111 HIS B N 1
ATOM 2104 C CA . HIS B 1 111 ? 15.414 -17.641 -3.75 1 98.44 111 HIS B CA 1
ATOM 2105 C C . HIS B 1 111 ? 14.43 -16.781 -2.977 1 98.44 111 HIS B C 1
ATOM 2107 O O . HIS B 1 111 ? 14.547 -16.625 -1.758 1 98.44 111 HIS B O 1
ATOM 2113 N N . VAL B 1 112 ? 13.57 -16.109 -3.672 1 98.56 112 VAL B N 1
ATOM 2114 C CA . VAL B 1 112 ? 12.477 -15.359 -3.047 1 98.56 112 VAL B CA 1
ATOM 2115 C C . VAL B 1 112 ? 11.375 -16.328 -2.619 1 98.56 112 VAL B C 1
ATOM 2117 O O . VAL B 1 112 ? 11.016 -17.234 -3.365 1 98.56 112 VAL B O 1
ATOM 2120 N N . GLU B 1 113 ? 10.867 -16.141 -1.408 1 98.5 113 GLU B N 1
ATOM 2121 C CA . GLU B 1 113 ? 9.766 -16.984 -0.933 1 98.5 113 GLU B CA 1
ATOM 2122 C C . GLU B 1 113 ? 8.461 -16.625 -1.631 1 98.5 113 GLU B C 1
ATOM 2124 O O . GLU B 1 113 ? 7.918 -15.539 -1.432 1 98.5 113 GLU B O 1
ATOM 2129 N N . CYS B 1 114 ? 7.973 -17.484 -2.418 1 98.69 114 CYS B N 1
ATOM 2130 C CA . CYS B 1 114 ? 6.648 -17.391 -3.018 1 98.69 114 CYS B CA 1
ATOM 2131 C C . CYS B 1 114 ? 5.641 -18.234 -2.26 1 98.69 114 CYS B C 1
ATOM 2133 O O . CYS B 1 114 ? 5.926 -19.391 -1.914 1 98.69 114 CYS B O 1
ATOM 2135 N N . LEU B 1 115 ? 4.523 -17.672 -1.969 1 98.25 115 LEU B N 1
ATOM 2136 C CA . LEU B 1 115 ? 3.557 -18.359 -1.122 1 98.25 115 LEU B CA 1
ATOM 2137 C C . LEU B 1 115 ? 2.799 -19.422 -1.913 1 98.25 115 LEU B C 1
ATOM 2139 O O . LEU B 1 115 ? 2.18 -20.312 -1.328 1 98.25 115 LEU B O 1
ATOM 2143 N N . SER B 1 116 ? 2.746 -19.328 -3.188 1 98.38 116 SER B N 1
ATOM 2144 C CA . SER B 1 116 ? 2.203 -20.312 -4.121 1 98.38 116 SER B CA 1
ATOM 2145 C C . SER B 1 116 ? 2.727 -20.078 -5.535 1 98.38 116 SER B C 1
ATOM 2147 O O . SER B 1 116 ? 3.363 -19.062 -5.805 1 98.38 116 SER B O 1
ATOM 2149 N N . GLU B 1 117 ? 2.512 -21.109 -6.387 1 98.56 117 GLU B N 1
ATOM 2150 C CA . GLU B 1 117 ? 2.574 -20.828 -7.816 1 98.56 117 GLU B CA 1
ATOM 2151 C C . GLU B 1 117 ? 1.44 -19.891 -8.242 1 98.56 117 GLU B C 1
ATOM 2153 O O . GLU B 1 117 ? 0.473 -19.703 -7.504 1 98.56 117 GLU B O 1
ATOM 2158 N N . PRO B 1 118 ? 1.611 -19.266 -9.477 1 98.75 118 PRO B N 1
ATOM 2159 C CA . PRO B 1 118 ? 0.507 -18.422 -9.945 1 98.75 118 PRO B CA 1
ATOM 2160 C C . PRO B 1 118 ? -0.818 -19.172 -10.023 1 98.75 118 PRO B C 1
ATOM 2162 O O . PRO B 1 118 ? -0.866 -20.297 -10.547 1 98.75 118 PRO B O 1
ATOM 2165 N N . GLN B 1 119 ? -1.818 -18.531 -9.453 1 98.81 119 GLN B N 1
ATOM 2166 C CA . GLN B 1 119 ? -3.16 -19.094 -9.477 1 98.81 119 GLN B CA 1
ATOM 2167 C C . GLN B 1 119 ? -4.062 -18.344 -10.445 1 98.81 119 GLN B C 1
ATOM 2169 O O . GLN B 1 119 ? -3.977 -17.125 -10.562 1 98.81 119 GLN B O 1
ATOM 2174 N N . TYR B 1 120 ? -5.023 -19.047 -11.07 1 98.56 120 TYR B N 1
ATOM 2175 C CA . TYR B 1 120 ? -5.949 -18.484 -12.047 1 98.56 120 TYR B CA 1
ATOM 2176 C C . TYR B 1 120 ? -7.266 -18.094 -11.391 1 98.56 120 TYR B C 1
ATOM 2178 O O . TYR B 1 120 ? -7.828 -18.859 -10.602 1 98.56 120 TYR B O 1
ATOM 2186 N N . PHE B 1 121 ? -7.703 -16.875 -11.695 1 98.19 121 PHE B N 1
ATOM 2187 C CA . PHE B 1 121 ? -8.984 -16.375 -11.195 1 98.19 121 PHE B CA 1
ATOM 2188 C C . PHE B 1 121 ? -9.836 -15.836 -12.336 1 98.19 121 PHE B C 1
ATOM 2190 O O . PHE B 1 121 ? -9.32 -15.18 -13.242 1 98.19 121 PHE B O 1
ATOM 2197 N N . ASP B 1 122 ? -11.156 -16.172 -12.289 1 97.75 122 ASP B N 1
ATOM 2198 C CA . ASP B 1 122 ? -12.156 -15.68 -13.242 1 97.75 122 ASP B CA 1
ATOM 2199 C C . ASP B 1 122 ? -13.281 -14.945 -12.523 1 97.75 122 ASP B C 1
ATOM 2201 O O . ASP B 1 122 ? -14.125 -15.57 -11.875 1 97.75 122 ASP B O 1
ATOM 2205 N N . PHE B 1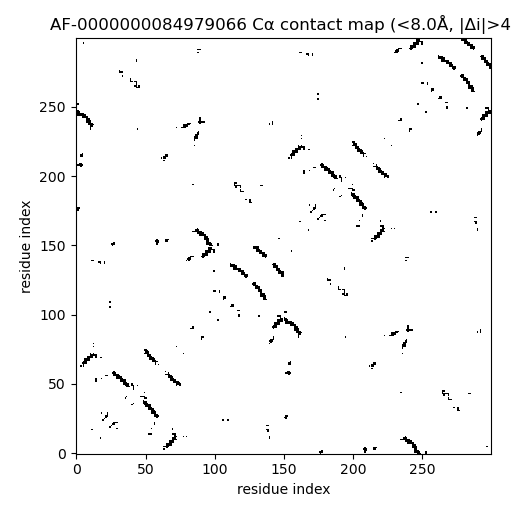 123 ? -13.25 -13.617 -12.703 1 96.75 123 PHE B N 1
ATOM 2206 C CA . PHE B 1 123 ? -14.273 -12.812 -12.047 1 96.75 123 PHE B CA 1
ATOM 2207 C C . PHE B 1 123 ? -15.102 -12.047 -13.07 1 96.75 123 PHE B C 1
ATOM 2209 O O . PHE B 1 123 ? -15.641 -10.977 -12.766 1 96.75 123 PHE B O 1
ATOM 2216 N N . ARG B 1 124 ? -15.266 -12.492 -14.289 1 95.88 124 ARG B N 1
ATOM 2217 C CA . ARG B 1 124 ? -16.047 -11.852 -15.344 1 95.88 124 ARG B CA 1
ATOM 2218 C C . ARG B 1 124 ? -17.516 -11.703 -14.938 1 95.88 124 ARG B C 1
ATOM 2220 O O . ARG B 1 124 ? -18.156 -10.703 -15.258 1 95.88 124 ARG B O 1
ATOM 2227 N N . ALA B 1 125 ? -17.984 -12.664 -14.266 1 94.88 125 ALA B N 1
ATOM 2228 C CA . ALA B 1 125 ? -19.391 -12.633 -13.844 1 94.88 125 ALA B CA 1
ATOM 2229 C C . ALA B 1 125 ? -19.656 -11.469 -12.898 1 94.88 125 ALA B C 1
ATOM 2231 O O . ALA B 1 125 ? -20.797 -11.016 -12.766 1 94.88 125 ALA B O 1
ATOM 2232 N N . ASN B 1 126 ? -18.594 -10.984 -12.203 1 93.44 126 ASN B N 1
ATOM 2233 C CA . ASN B 1 126 ? -18.719 -9.875 -11.258 1 93.44 126 ASN B CA 1
ATOM 2234 C C . ASN B 1 126 ? -18.344 -8.547 -11.898 1 93.44 126 ASN B C 1
ATOM 2236 O O . ASN B 1 126 ? -18.25 -7.523 -11.211 1 93.44 126 ASN B O 1
ATOM 2240 N N . GLY B 1 127 ? -18.078 -8.539 -13.188 1 92.25 127 GLY B N 1
ATOM 2241 C CA . GLY B 1 127 ? -17.734 -7.309 -13.883 1 92.25 127 GLY B CA 1
ATOM 2242 C C . GLY B 1 127 ? -16.25 -7.012 -13.883 1 92.25 127 GLY B C 1
ATOM 2243 O O . GLY B 1 127 ? -15.828 -5.895 -14.188 1 92.25 127 GLY B O 1
ATOM 2244 N N . PHE B 1 128 ? -15.609 -8.008 -13.398 1 94.12 128 PHE B N 1
ATOM 2245 C CA . PHE B 1 128 ? -14.156 -7.91 -13.453 1 94.12 128 PHE B CA 1
ATOM 2246 C C . PHE B 1 128 ? -13.586 -8.836 -14.523 1 94.12 128 PHE B C 1
ATOM 2248 O O . PHE B 1 128 ? -14.32 -9.32 -15.383 1 94.12 128 PHE B O 1
ATOM 2255 N N . GLY B 1 129 ? -12.367 -9.07 -14.656 1 95.62 129 GLY B N 1
ATOM 2256 C CA . GLY B 1 129 ? -11.734 -9.867 -15.695 1 95.62 129 GLY B CA 1
ATOM 2257 C C . GLY B 1 129 ? -11.102 -11.141 -15.164 1 95.62 129 GLY B C 1
ATOM 2258 O O . GLY B 1 129 ? -11.445 -11.602 -14.07 1 95.62 129 GLY B O 1
ATOM 2259 N N . GLU B 1 130 ? -10.344 -11.781 -16 1 98.19 130 GLU B N 1
ATOM 2260 C CA . GLU B 1 130 ? -9.508 -12.922 -15.633 1 98.19 130 GLU B CA 1
ATOM 2261 C C . GLU B 1 130 ? -8.094 -12.477 -15.273 1 98.19 130 GLU B C 1
ATOM 2263 O O . GLU B 1 130 ? -7.598 -11.484 -15.805 1 98.19 130 GLU B O 1
ATOM 2268 N N . SER B 1 131 ? -7.516 -13.211 -14.398 1 98.38 131 SER B N 1
ATOM 2269 C CA . SER B 1 131 ? -6.141 -12.898 -14.016 1 98.38 131 SER B CA 1
ATOM 2270 C C . SER B 1 131 ? -5.426 -14.125 -13.461 1 98.38 131 SER B C 1
ATOM 2272 O O . SER B 1 131 ? -6.059 -15.148 -13.188 1 98.38 131 SER B O 1
ATOM 2274 N N . ARG B 1 132 ? -4.16 -14.094 -13.352 1 98.75 132 ARG B N 1
ATOM 2275 C CA . ARG B 1 132 ? -3.316 -14.969 -12.547 1 98.75 132 ARG B CA 1
ATOM 2276 C C . ARG B 1 132 ? -2.533 -14.172 -11.508 1 98.75 132 ARG B C 1
ATOM 2278 O O . ARG B 1 132 ? -2.088 -13.055 -11.781 1 98.75 132 ARG B O 1
ATOM 2285 N N . ALA B 1 133 ? -2.381 -14.766 -10.383 1 98.81 133 ALA B N 1
ATOM 2286 C CA . ALA B 1 133 ? -1.731 -14.016 -9.32 1 98.81 133 ALA B CA 1
ATOM 2287 C C . ALA B 1 133 ? -1.085 -14.945 -8.297 1 98.81 133 ALA B C 1
ATOM 2289 O O . ALA B 1 133 ? -1.451 -16.125 -8.203 1 98.81 133 ALA B O 1
ATOM 2290 N N . PHE B 1 134 ? -0.11 -14.445 -7.559 1 98.81 134 PHE B N 1
ATOM 2291 C CA . PHE B 1 134 ? 0.487 -15.117 -6.41 1 98.81 134 PHE B CA 1
ATOM 2292 C C . PHE B 1 134 ? 1.132 -14.102 -5.469 1 98.81 134 PHE B C 1
ATOM 2294 O O . PHE B 1 134 ? 1.42 -12.969 -5.867 1 98.81 134 PHE B O 1
ATOM 2301 N N . TYR B 1 135 ? 1.313 -14.516 -4.23 1 98.88 135 TYR B N 1
ATOM 2302 C CA . TYR B 1 135 ? 1.985 -13.703 -3.223 1 98.88 135 TYR B CA 1
ATOM 2303 C C . TYR B 1 135 ? 3.436 -14.133 -3.051 1 98.88 135 TYR B C 1
ATOM 2305 O O . TYR B 1 135 ? 3.771 -15.305 -3.268 1 98.88 135 TYR B O 1
ATOM 2313 N N . PHE B 1 136 ? 4.262 -13.188 -2.639 1 98.69 136 PHE B N 1
ATOM 2314 C CA . PHE B 1 136 ? 5.656 -13.453 -2.311 1 98.69 136 PHE B CA 1
ATOM 2315 C C . PHE B 1 136 ? 6.168 -12.453 -1.278 1 98.69 136 PHE B C 1
ATOM 2317 O O . PHE B 1 136 ? 5.461 -11.516 -0.911 1 98.69 136 PHE B O 1
ATOM 2324 N N . ARG B 1 137 ? 7.359 -12.68 -0.763 1 98.75 137 ARG B N 1
ATOM 2325 C CA . ARG B 1 137 ? 7.867 -11.867 0.334 1 98.75 137 ARG B CA 1
ATOM 2326 C C . ARG B 1 137 ? 9.102 -11.078 -0.094 1 98.75 137 ARG B C 1
ATOM 2328 O O . ARG B 1 137 ? 9.969 -11.609 -0.794 1 98.75 137 ARG B O 1
ATOM 2335 N N . ASP B 1 138 ? 9.172 -9.828 0.354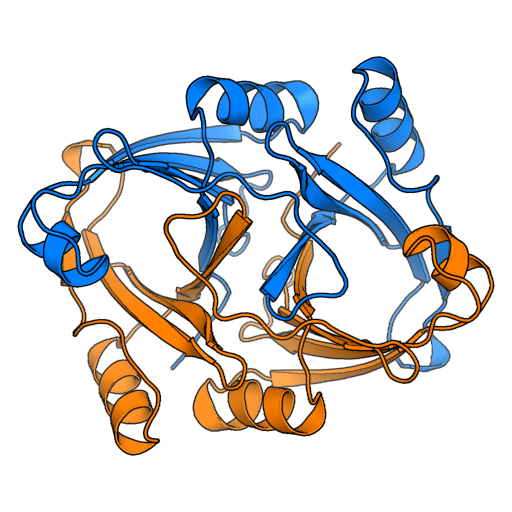 1 98.56 138 ASP B N 1
ATOM 2336 C CA . ASP B 1 138 ? 10.422 -9.086 0.184 1 98.56 138 ASP B CA 1
ATOM 2337 C C . ASP B 1 138 ? 11.422 -9.438 1.277 1 98.56 138 ASP B C 1
ATOM 2339 O O . ASP B 1 138 ? 11.18 -10.328 2.09 1 98.56 138 ASP B O 1
ATOM 2343 N N . PRO B 1 139 ? 12.586 -8.805 1.406 1 98.06 139 PRO B N 1
ATOM 2344 C CA . PRO B 1 139 ? 13.656 -9.211 2.328 1 98.06 139 PRO B CA 1
ATOM 2345 C C . PRO B 1 139 ? 13.242 -9.094 3.793 1 98.06 139 PRO B C 1
ATOM 2347 O O . PRO B 1 139 ? 13.844 -9.734 4.66 1 98.06 139 PRO B O 1
ATOM 2350 N N . ASP B 1 140 ? 12.281 -8.227 4.145 1 98.38 140 ASP B N 1
ATOM 2351 C CA . ASP B 1 140 ? 11.82 -8.055 5.516 1 98.38 140 ASP B CA 1
ATOM 2352 C C . ASP B 1 140 ? 10.594 -8.922 5.793 1 98.38 140 ASP B C 1
ATOM 2354 O O . ASP B 1 140 ? 9.984 -8.82 6.859 1 98.38 140 ASP B O 1
ATOM 2358 N N . GLY B 1 141 ? 10.203 -9.703 4.809 1 98.25 141 GLY B N 1
ATOM 2359 C CA . GLY B 1 141 ? 9.031 -10.547 4.98 1 98.25 141 GLY B CA 1
ATOM 2360 C C . GLY B 1 141 ? 7.734 -9.836 4.66 1 98.25 141 GLY B C 1
ATOM 2361 O O . GLY B 1 141 ? 6.648 -10.367 4.926 1 98.25 141 GLY B O 1
ATOM 2362 N N . ILE B 1 142 ? 7.797 -8.672 4.18 1 98.56 142 ILE B N 1
ATOM 2363 C CA . ILE B 1 142 ? 6.621 -7.934 3.74 1 98.56 142 ILE B CA 1
ATOM 2364 C C . ILE B 1 142 ? 5.992 -8.633 2.539 1 98.56 142 ILE B C 1
ATOM 2366 O O . ILE B 1 142 ? 6.695 -9.07 1.626 1 98.56 142 ILE B O 1
ATOM 2370 N N . ILE B 1 143 ? 4.68 -8.75 2.533 1 98.75 143 ILE B N 1
ATOM 2371 C CA . ILE B 1 143 ? 4.004 -9.516 1.491 1 98.75 143 ILE B CA 1
ATOM 2372 C C . ILE B 1 143 ? 3.715 -8.609 0.295 1 98.75 143 ILE B C 1
ATOM 2374 O O . ILE B 1 143 ? 3.174 -7.512 0.454 1 98.75 143 ILE B O 1
ATOM 2378 N N . LEU B 1 144 ? 4.086 -9.055 -0.823 1 98.81 144 LEU B N 1
ATOM 2379 C CA . LEU B 1 144 ? 3.789 -8.477 -2.131 1 98.81 144 LEU B CA 1
ATOM 2380 C C . LEU B 1 144 ? 2.98 -9.453 -2.98 1 98.81 144 LEU B C 1
ATOM 2382 O O . LEU B 1 144 ? 2.852 -10.625 -2.633 1 98.81 144 LEU B O 1
ATOM 2386 N N . GLU B 1 145 ? 2.439 -8.906 -4.031 1 98.94 145 GLU B N 1
ATOM 2387 C CA . GLU B 1 145 ? 1.652 -9.695 -4.973 1 98.94 145 GLU B CA 1
ATOM 2388 C C . GLU B 1 145 ? 2.053 -9.398 -6.414 1 98.94 145 GLU B C 1
ATOM 2390 O O . GLU B 1 145 ? 2.439 -8.273 -6.734 1 98.94 145 GLU B O 1
ATOM 2395 N N . MET B 1 146 ? 2.086 -10.43 -7.215 1 98.81 146 MET B N 1
ATOM 2396 C CA . MET B 1 146 ? 2.189 -10.266 -8.664 1 98.81 146 MET B CA 1
ATOM 2397 C C . MET B 1 146 ? 0.895 -10.688 -9.352 1 98.81 146 MET B C 1
ATOM 2399 O O . MET B 1 146 ? 0.307 -11.711 -9.008 1 98.81 146 MET B O 1
ATOM 2403 N N . MET B 1 147 ? 0.462 -9.867 -10.312 1 98.75 147 MET B N 1
ATOM 2404 C CA . MET B 1 147 ? -0.772 -10.188 -11.023 1 98.75 147 MET B CA 1
ATOM 2405 C C . MET B 1 147 ? -0.624 -9.922 -12.523 1 98.75 147 MET B C 1
ATOM 2407 O O . MET B 1 147 ? -0.042 -8.914 -12.922 1 98.75 147 MET B O 1
ATOM 2411 N N . GLN B 1 148 ? -1.09 -10.812 -13.289 1 98.62 148 GLN B N 1
ATOM 2412 C CA . GLN B 1 148 ? -1.246 -10.672 -14.734 1 98.62 148 GLN B CA 1
ATOM 2413 C C . GLN B 1 148 ? -2.719 -10.703 -15.133 1 98.62 148 GLN B C 1
ATOM 2415 O O . GLN B 1 148 ? -3.363 -11.75 -15.062 1 98.62 148 GLN B O 1
ATOM 2420 N N . PRO B 1 149 ? -3.256 -9.539 -15.469 1 97.12 149 PRO B N 1
ATOM 2421 C CA . PRO B 1 149 ? -4.574 -9.609 -16.109 1 97.12 149 PRO B CA 1
ATOM 2422 C C . PRO B 1 149 ? -4.547 -10.352 -17.438 1 97.12 149 PRO B C 1
ATOM 2424 O O . PRO B 1 149 ? -3.586 -10.234 -18.203 1 97.12 149 PRO B O 1
ATOM 2427 N N . LEU B 1 150 ? -5.625 -11.141 -17.672 1 97.06 150 LEU B N 1
ATOM 2428 C CA . LEU B 1 150 ? -5.672 -11.953 -18.891 1 97.06 150 LEU B CA 1
ATOM 2429 C C . LEU B 1 150 ? -6.68 -11.383 -19.891 1 97.06 150 LEU B C 1
ATOM 2431 O O . LEU B 1 150 ? -7.668 -10.766 -19.484 1 97.06 150 LEU B O 1
#

Radius of gyration: 18.15 Å; Cα contacts (8 Å, |Δi|>4): 802; chains: 2; bounding box: 40×47×38 Å

Solvent-accessible surface area (backbone atoms only — not comparable to full-atom values): 15124 Å² total; per-residue (Å²): 101,50,36,31,48,50,32,38,32,28,23,41,90,46,56,69,63,48,48,48,44,45,32,73,72,47,53,23,43,78,75,48,59,48,78,46,53,54,68,50,41,13,46,50,69,68,36,84,83,35,38,31,46,36,36,35,32,30,38,46,87,51,87,51,27,37,29,43,33,41,35,19,58,74,77,50,89,63,44,82,41,73,57,52,73,54,27,36,31,51,35,31,46,25,26,29,27,89,39,54,67,61,52,51,51,53,38,52,76,68,70,42,58,56,61,36,69,77,30,74,47,80,35,51,93,61,76,46,57,36,32,34,33,27,34,30,39,50,98,67,37,32,42,33,30,46,34,20,79,102,99,52,36,32,49,50,34,37,32,28,24,42,90,47,57,69,62,49,49,48,45,45,33,73,72,49,54,23,42,77,73,48,57,47,78,47,52,55,69,50,42,14,46,50,68,70,37,83,83,36,39,31,46,36,36,36,33,29,38,46,87,51,87,52,28,37,31,43,32,42,34,19,58,74,76,50,88,63,46,82,42,73,56,52,75,52,29,36,29,52,35,30,46,27,27,28,27,89,38,55,66,62,51,50,51,52,38,52,77,68,69,40,56,57,62,37,71,75,30,73,46,80,35,53,92,61,75,47,58,35,33,34,34,28,35,31,39,50,98,65,36,32,42,32,30,44,33,20,77,102

pLDDT: mean 96.91, std 3.56, range [77.62, 98.94]

Organism: Faecalibacterium duncaniae (strain DSM 17677 / JCM 31915 / A2-165) (NCBI:txid411483)

Foldseek 3Di:
DDDADAEAEDEDADDVQQCCCCCVLVNWAWDDKDKDFDDVSCVVVVHPGWIKIKTWTGPDPDNRGHTYIYIYTDPDDDDQDAADCPDPDPREAEDEDQCQPVSVVSCVVVVWAWPDRWDWDADVVVVDAIKTKTWTAGPSNRIYMYMYTD/DDDADAEAEDEDADDVQQCCCCCVLVNWDWDDKDKDFDDVSCVVVVHPGWIKIKTWTGPDPDNRGHTYIYIYTDPDDDDQDAADCPDPDPREAEDEDQCQPVSVVSCVVVVWAWPDRWDWDADVVVVDAIKTKTWTAGPSNRIYMYMYTD